Protein AF-A0A2P6V4A9-F1 (afdb_monomer_lite)

Sequence (259 aa):
MATAVQRLRAIHLYRHSLKNMLSWAVRREVFYVEADKLRSDFEQLKRLDDPIQIDRALEKGEARLREHLHPDPYIVPYRPGGSLYARNPPFDPSALCHDNSMADYWTPQYTAFIASGLKKFTCGYFQIAYWWTIALQCIFLLLIAVSFAKPGYFNRYGPNLTCACTTGTILSIMSCIFLMDGSSFWTGAAYKQGTIAFWGFFAVAFINPFMGASICDVAYSERAAAAAAAAPVALGRDVDSGSDDAGKSSQRSAADLMV

Structure (mmCIF, N/CA/C/O backbone):
data_AF-A0A2P6V4A9-F1
#
_entry.id   AF-A0A2P6V4A9-F1
#
loop_
_atom_site.group_PDB
_atom_site.id
_atom_site.type_symbol
_atom_site.label_atom_id
_atom_site.label_alt_id
_atom_site.label_comp_id
_atom_site.label_asym_id
_atom_site.label_entity_id
_atom_site.label_seq_id
_atom_site.pdbx_PDB_ins_code
_atom_site.Cartn_x
_atom_site.Cartn_y
_atom_site.Cartn_z
_atom_site.occupancy
_atom_site.B_iso_or_equiv
_atom_site.auth_seq_id
_atom_site.auth_comp_id
_atom_site.auth_asym_id
_atom_site.auth_atom_id
_atom_site.pdbx_PDB_model_num
ATOM 1 N N . MET A 1 1 ? -2.553 20.402 14.769 1.00 75.31 1 MET A N 1
ATOM 2 C CA . MET A 1 1 ? -2.880 19.702 13.503 1.00 75.31 1 MET A CA 1
ATOM 3 C C . MET A 1 1 ? -2.265 18.309 13.509 1.00 75.31 1 MET A C 1
ATOM 5 O O . MET A 1 1 ? -1.091 18.183 13.838 1.00 75.31 1 MET A O 1
ATOM 9 N N . ALA A 1 2 ? -3.036 17.288 13.118 1.00 83.44 2 ALA A N 1
ATOM 10 C CA . ALA A 1 2 ? -2.588 15.891 13.08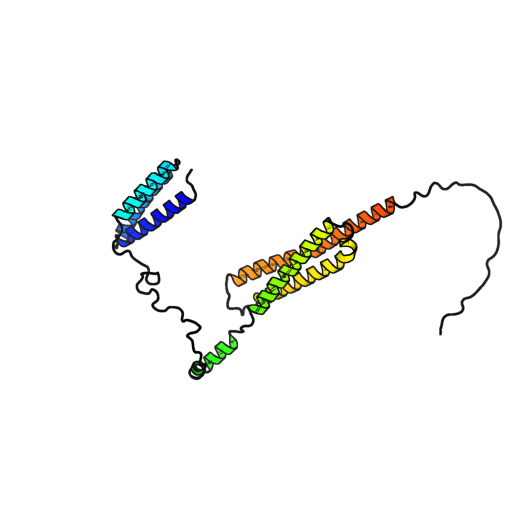2 1.00 83.44 2 ALA A CA 1
ATOM 11 C C . ALA A 1 2 ? -1.446 15.648 12.079 1.00 83.44 2 ALA A C 1
ATOM 13 O O . ALA A 1 2 ? -1.539 16.066 10.917 1.00 83.44 2 ALA A O 1
ATOM 14 N N . THR A 1 3 ? -0.416 14.914 12.501 1.00 92.75 3 THR A N 1
ATOM 15 C CA . THR A 1 3 ? 0.727 14.547 11.649 1.00 92.75 3 THR A CA 1
ATOM 16 C C . THR A 1 3 ? 0.359 13.456 10.634 1.00 92.75 3 THR A C 1
ATOM 18 O O . THR A 1 3 ? -0.623 12.727 10.792 1.00 92.75 3 THR A O 1
ATOM 21 N N . ALA A 1 4 ? 1.160 13.302 9.573 1.00 93.69 4 ALA A N 1
ATOM 22 C CA . ALA A 1 4 ? 0.945 12.251 8.571 1.00 93.69 4 ALA A CA 1
ATOM 23 C C . ALA A 1 4 ? 0.977 10.837 9.186 1.00 93.69 4 ALA A C 1
ATOM 25 O O . ALA A 1 4 ? 0.162 9.987 8.829 1.00 93.69 4 ALA A O 1
ATOM 26 N N . VAL A 1 5 ? 1.865 10.608 10.158 1.00 95.38 5 VAL A N 1
ATOM 27 C CA . VAL A 1 5 ? 1.989 9.329 10.873 1.00 95.38 5 VAL A CA 1
ATOM 28 C C . VAL A 1 5 ? 0.740 9.041 11.705 1.00 95.38 5 VAL A C 1
ATOM 30 O O . VAL A 1 5 ? 0.194 7.944 11.619 1.00 95.38 5 VAL A O 1
ATOM 33 N N . GLN A 1 6 ? 0.230 10.033 12.442 1.00 94.81 6 GLN A N 1
ATOM 34 C CA . GLN A 1 6 ? -1.007 9.895 13.222 1.00 94.81 6 GLN A CA 1
ATOM 35 C C . GLN A 1 6 ? -2.209 9.565 12.331 1.00 94.81 6 GLN A C 1
ATOM 37 O O . GLN A 1 6 ? -3.011 8.693 12.666 1.00 94.81 6 GLN A O 1
ATOM 42 N N . ARG A 1 7 ? -2.307 10.200 11.155 1.00 94.19 7 ARG A N 1
ATOM 43 C CA . ARG A 1 7 ? -3.360 9.893 10.173 1.00 94.19 7 ARG A CA 1
ATOM 44 C C . ARG A 1 7 ? -3.270 8.449 9.679 1.00 94.19 7 ARG A C 1
ATOM 46 O O . ARG A 1 7 ? -4.285 7.759 9.637 1.00 94.19 7 ARG A O 1
ATOM 53 N N . LEU A 1 8 ? -2.072 7.971 9.342 1.00 96.56 8 LEU A N 1
ATOM 54 C CA . LEU A 1 8 ? -1.866 6.579 8.926 1.00 96.56 8 LEU A CA 1
ATOM 55 C C . LEU A 1 8 ? -2.202 5.590 10.050 1.00 96.56 8 LEU A C 1
ATOM 57 O O . LEU A 1 8 ? -2.887 4.597 9.801 1.00 96.56 8 LEU A O 1
ATOM 61 N N . ARG A 1 9 ? -1.794 5.891 11.288 1.00 96.56 9 ARG A N 1
ATOM 62 C CA . ARG A 1 9 ? -2.109 5.088 12.480 1.00 96.56 9 ARG A CA 1
ATOM 63 C C . ARG A 1 9 ? -3.621 4.994 12.705 1.00 96.56 9 ARG A C 1
ATOM 65 O O . ARG A 1 9 ? -4.138 3.891 12.867 1.00 96.56 9 ARG A O 1
ATOM 72 N N . ALA A 1 10 ? -4.345 6.109 12.586 1.00 96.31 10 ALA A N 1
ATOM 73 C CA . ALA A 1 10 ? -5.808 6.138 12.656 1.00 96.31 10 ALA A CA 1
ATOM 74 C C . ALA A 1 10 ? -6.469 5.287 11.556 1.00 96.31 10 ALA A C 1
ATOM 76 O O . ALA A 1 10 ? -7.387 4.514 11.836 1.00 96.31 10 ALA A O 1
ATOM 77 N N . ILE A 1 11 ? -5.982 5.379 10.310 1.00 96.88 11 ILE A N 1
ATOM 78 C CA . ILE A 1 11 ? -6.488 4.579 9.181 1.00 96.88 11 ILE A CA 1
ATOM 79 C C . ILE A 1 11 ? -6.265 3.085 9.432 1.00 96.88 11 ILE A C 1
ATOM 81 O O . ILE A 1 11 ? -7.165 2.278 9.189 1.00 96.88 11 ILE A O 1
ATOM 85 N N . HIS A 1 12 ? -5.082 2.695 9.909 1.00 97.69 12 HIS A N 1
ATOM 86 C CA . HIS A 1 12 ? -4.785 1.301 10.231 1.00 97.69 12 HIS A CA 1
ATOM 87 C C . HIS A 1 12 ? -5.663 0.785 11.366 1.00 97.69 12 HIS A C 1
ATOM 89 O O . HIS A 1 12 ? -6.248 -0.289 11.221 1.00 97.69 12 HIS A O 1
ATOM 95 N N . LEU A 1 13 ? -5.819 1.568 12.435 1.00 98.00 13 LEU A N 1
ATOM 96 C CA . LEU A 1 13 ? -6.680 1.226 13.561 1.00 98.00 13 LEU A CA 1
ATOM 97 C C . LEU A 1 13 ? -8.131 1.013 13.111 1.00 98.00 13 LEU A C 1
ATOM 99 O O . LEU A 1 13 ? -8.703 -0.031 13.411 1.00 98.00 13 LEU A O 1
ATOM 103 N N . TYR A 1 14 ? -8.692 1.937 12.323 1.00 98.00 14 TYR A N 1
ATOM 104 C CA . TYR A 1 14 ? -10.056 1.834 11.790 1.00 98.00 14 TYR A CA 1
ATOM 105 C C . TYR A 1 14 ? -10.247 0.614 10.873 1.00 98.00 14 TYR A C 1
ATOM 107 O O . TYR A 1 14 ? -11.237 -0.113 10.957 1.00 98.00 14 TYR A O 1
ATOM 115 N N . ARG A 1 15 ? -9.281 0.344 9.984 1.00 97.88 15 ARG A N 1
ATOM 116 C CA . ARG A 1 15 ? -9.345 -0.827 9.092 1.00 97.88 15 ARG A CA 1
ATOM 117 C C . ARG A 1 15 ? -9.220 -2.137 9.864 1.00 97.88 15 ARG A C 1
ATOM 119 O O . ARG A 1 15 ? -9.850 -3.120 9.476 1.00 97.88 15 ARG A O 1
ATOM 126 N N . HIS A 1 16 ? -8.397 -2.169 10.909 1.00 97.44 16 HIS A N 1
ATOM 127 C CA . HIS A 1 16 ? -8.231 -3.346 11.754 1.00 97.44 16 HIS A CA 1
ATOM 128 C C . HIS A 1 16 ? -9.502 -3.593 12.571 1.00 97.44 16 HIS A C 1
ATOM 130 O O . HIS A 1 16 ? -10.033 -4.700 12.528 1.00 97.44 16 HIS A O 1
ATOM 136 N N . SER A 1 17 ? -10.047 -2.568 13.228 1.00 97.69 17 SER A N 1
ATOM 137 C CA . SER A 1 17 ? -11.262 -2.701 14.035 1.00 97.69 17 SER A CA 1
ATOM 138 C C . SER A 1 17 ? -12.464 -3.171 13.216 1.00 97.69 17 SER A C 1
ATOM 140 O O . SER A 1 17 ? -13.164 -4.074 13.664 1.00 97.69 17 SER A O 1
ATOM 142 N N . LEU A 1 18 ? -12.652 -2.679 11.985 1.00 97.44 18 LEU A N 1
ATOM 143 C CA . LEU A 1 18 ? -13.703 -3.181 11.088 1.00 97.44 18 LEU A CA 1
ATOM 144 C C . LEU A 1 18 ? -13.519 -4.655 10.703 1.00 97.44 18 LEU A C 1
ATOM 146 O O . LEU A 1 18 ? -14.489 -5.408 10.672 1.00 97.44 18 LEU A O 1
ATOM 150 N N . LYS A 1 19 ? -12.289 -5.093 10.405 1.00 96.00 19 LYS A N 1
ATOM 151 C CA . LYS A 1 19 ? -12.015 -6.507 10.089 1.00 96.00 19 LYS A CA 1
ATOM 152 C C . LYS A 1 19 ? -12.225 -7.417 11.297 1.00 96.00 19 LYS A C 1
ATOM 154 O O . LYS A 1 19 ? -12.766 -8.511 11.154 1.00 96.00 19 LYS A O 1
ATOM 159 N N . ASN A 1 20 ? -11.808 -6.956 12.473 1.00 96.81 20 ASN A N 1
ATOM 160 C CA . ASN A 1 20 ? -12.014 -7.665 13.728 1.00 96.81 20 ASN A CA 1
ATOM 161 C C . ASN A 1 20 ? -13.512 -7.791 14.039 1.00 96.81 20 ASN A C 1
ATOM 163 O O . ASN A 1 20 ? -14.004 -8.882 14.303 1.00 96.81 20 ASN A O 1
ATOM 167 N N . MET A 1 21 ? -14.259 -6.694 13.896 1.00 96.56 21 MET A N 1
ATOM 168 C CA . MET A 1 21 ? -15.713 -6.676 14.042 1.00 96.56 21 MET A CA 1
ATOM 169 C C . MET A 1 21 ? -16.406 -7.606 13.048 1.00 96.56 21 MET A C 1
ATOM 171 O O . MET A 1 21 ? -17.322 -8.315 13.437 1.00 96.56 21 MET A O 1
ATOM 175 N N . LEU A 1 22 ? -15.956 -7.655 11.791 1.00 95.81 22 LEU A N 1
ATOM 176 C CA . LEU A 1 22 ? -16.489 -8.592 10.800 1.00 95.81 22 LEU A CA 1
ATOM 177 C C . LEU A 1 22 ? -16.231 -10.059 11.178 1.00 95.81 22 LEU A C 1
ATOM 179 O O . LEU A 1 22 ? -17.036 -10.918 10.839 1.00 95.81 22 LEU A O 1
ATOM 183 N N . SER A 1 23 ? -15.123 -10.343 11.869 1.00 95.88 23 SER A N 1
ATOM 184 C CA . SER A 1 23 ? -14.812 -11.700 12.340 1.00 95.88 23 SER A CA 1
ATOM 185 C C . SER A 1 23 ? -15.747 -12.123 13.480 1.00 95.88 23 SER A C 1
ATOM 187 O O . SER A 1 23 ? -16.196 -13.261 13.501 1.00 95.88 23 SER A O 1
ATOM 189 N N . TRP A 1 24 ? -16.118 -11.194 14.369 1.00 96.19 24 TRP A N 1
ATOM 190 C CA . TRP A 1 24 ? -17.136 -11.426 15.404 1.00 96.19 24 TRP A CA 1
ATOM 191 C C . TRP A 1 24 ? -18.568 -11.479 14.842 1.00 96.19 24 TRP A C 1
ATOM 193 O O . TRP A 1 24 ? -19.364 -12.349 15.192 1.00 96.19 24 TRP A O 1
ATOM 203 N N . ALA A 1 25 ? -18.924 -10.529 13.978 1.00 94.94 25 ALA A N 1
ATOM 204 C CA . ALA A 1 25 ? -20.266 -10.363 13.436 1.00 94.94 25 ALA A CA 1
ATOM 205 C C . ALA A 1 25 ? -20.445 -11.173 12.145 1.00 94.94 25 ALA A C 1
ATOM 207 O O . ALA A 1 25 ? -20.362 -10.643 11.036 1.00 94.94 25 ALA A O 1
ATOM 208 N N . VAL A 1 26 ? -20.758 -12.463 12.298 1.00 90.88 26 VAL A N 1
ATOM 209 C CA . VAL A 1 26 ? -21.010 -13.383 11.171 1.00 90.88 26 VAL A CA 1
ATOM 210 C C . VAL A 1 26 ? -22.138 -12.876 10.254 1.00 90.88 26 VAL A C 1
ATOM 212 O O . VAL A 1 26 ? -22.059 -12.992 9.031 1.00 90.88 26 VAL A O 1
ATOM 215 N N . ARG A 1 27 ? -23.197 -12.281 10.829 1.00 96.25 27 ARG A N 1
ATOM 216 C CA . ARG A 1 27 ? -24.342 -11.727 10.081 1.00 96.25 27 ARG A CA 1
ATOM 217 C C . ARG A 1 27 ? -24.105 -10.273 9.671 1.00 96.25 27 ARG A C 1
ATOM 219 O O . ARG A 1 27 ? -23.737 -9.437 10.494 1.00 96.25 27 ARG A O 1
ATOM 226 N N . ARG A 1 28 ? -24.423 -9.951 8.410 1.00 97.00 28 ARG A N 1
ATOM 227 C CA . ARG A 1 28 ? -24.203 -8.617 7.820 1.00 97.00 28 ARG A CA 1
ATOM 228 C C . ARG A 1 28 ? -25.026 -7.506 8.462 1.00 97.00 28 ARG A C 1
ATOM 230 O O . ARG A 1 28 ? -24.505 -6.414 8.632 1.00 97.00 28 ARG A O 1
ATOM 237 N N . GLU A 1 29 ? -26.259 -7.788 8.864 1.00 97.25 29 GLU A N 1
ATOM 238 C CA . GLU A 1 29 ? -27.137 -6.815 9.531 1.00 97.25 29 GLU A CA 1
ATOM 239 C C . GLU A 1 29 ? -26.515 -6.283 10.829 1.00 97.25 29 GLU A C 1
ATOM 241 O O . GLU A 1 29 ? -26.443 -5.076 11.038 1.00 97.25 29 GLU A O 1
ATOM 246 N N . VAL A 1 30 ? -25.984 -7.187 11.661 1.00 96.75 30 VAL A N 1
ATOM 247 C CA . VAL A 1 30 ? -25.292 -6.829 12.908 1.00 96.75 30 VAL A CA 1
ATOM 248 C C . VAL A 1 30 ? -24.011 -6.058 12.601 1.00 96.75 30 VAL A C 1
ATOM 250 O O . VAL A 1 30 ? -23.739 -5.037 13.226 1.00 96.75 30 VAL A O 1
ATOM 253 N N . PHE A 1 31 ? -23.247 -6.514 11.603 1.00 97.50 31 PHE A N 1
ATOM 254 C CA . PHE A 1 31 ? -22.020 -5.840 11.187 1.00 97.50 31 PHE A CA 1
ATOM 255 C C . PHE A 1 31 ? -22.266 -4.387 10.765 1.00 97.50 31 PHE A C 1
ATOM 257 O O . PHE A 1 31 ? -21.512 -3.521 11.190 1.00 97.50 31 PHE A O 1
ATOM 264 N N . TYR A 1 32 ? -23.291 -4.099 9.956 1.00 97.44 32 TYR A N 1
ATOM 265 C CA . TYR A 1 32 ? -23.539 -2.731 9.488 1.00 97.44 32 TYR A CA 1
ATOM 266 C C . TYR A 1 32 ? -23.885 -1.781 10.635 1.00 97.44 32 TYR A C 1
ATOM 268 O O . TYR A 1 32 ? -23.301 -0.704 10.724 1.00 97.44 32 TYR A O 1
ATOM 276 N N . VAL A 1 33 ? -24.747 -2.214 11.561 1.00 97.81 33 VAL A N 1
ATOM 277 C CA . VAL A 1 33 ? -25.118 -1.412 12.736 1.00 97.81 33 VAL A CA 1
ATOM 278 C C . VAL A 1 33 ? -23.895 -1.096 13.601 1.00 97.81 33 VAL A C 1
ATOM 280 O O . VAL A 1 33 ? -23.703 0.048 14.014 1.00 97.81 33 VAL A O 1
ATOM 283 N N . GLU A 1 34 ? -23.045 -2.086 13.869 1.00 96.94 34 GLU A N 1
ATOM 284 C CA . GLU A 1 34 ? -21.840 -1.879 14.680 1.00 96.94 34 GLU A CA 1
ATOM 285 C C . GLU A 1 34 ? -20.752 -1.087 13.932 1.00 96.94 34 GLU A C 1
ATOM 287 O O . GLU A 1 34 ? -20.063 -0.257 14.531 1.00 96.94 34 GLU A O 1
ATOM 292 N N . ALA A 1 35 ? -20.622 -1.275 12.616 1.00 97.38 35 ALA A N 1
ATOM 293 C CA . ALA A 1 35 ? -19.679 -0.530 11.786 1.00 97.38 35 ALA A CA 1
ATOM 294 C C . ALA A 1 35 ? -20.038 0.962 11.717 1.00 97.38 35 ALA A C 1
ATOM 296 O O . ALA A 1 35 ? -19.138 1.805 11.767 1.00 97.38 35 ALA A O 1
ATOM 297 N N . ASP A 1 36 ? -21.330 1.296 11.663 1.00 98.00 36 ASP A N 1
ATOM 298 C CA . ASP A 1 36 ? -21.804 2.681 11.696 1.00 98.00 36 ASP A CA 1
ATOM 299 C C . ASP A 1 36 ? -21.526 3.341 13.050 1.00 98.00 36 ASP A C 1
ATOM 301 O O . ASP A 1 36 ? -21.022 4.468 13.092 1.00 98.00 36 ASP A O 1
ATOM 305 N N . LYS A 1 37 ? -21.748 2.624 14.162 1.00 97.50 37 LYS A N 1
ATOM 306 C CA . LYS A 1 37 ? -21.368 3.100 15.506 1.00 97.50 37 LYS A CA 1
ATOM 307 C C . LYS A 1 37 ? -19.870 3.381 15.583 1.00 97.50 37 LYS A C 1
ATOM 309 O O . LYS A 1 37 ? -19.473 4.485 15.951 1.00 97.50 37 LYS A O 1
ATOM 314 N N . LEU A 1 38 ? -19.041 2.432 15.144 1.00 97.06 38 LEU A N 1
ATOM 315 C CA . LEU A 1 38 ? -17.589 2.597 15.103 1.00 97.06 38 LEU A CA 1
ATOM 316 C C . LEU A 1 38 ? -17.183 3.801 14.244 1.00 97.06 38 LEU A C 1
ATOM 318 O O . LEU A 1 38 ? -16.324 4.583 14.642 1.00 97.06 38 LEU A O 1
ATOM 322 N N . ARG A 1 39 ? -17.799 3.989 13.074 1.00 97.56 39 ARG A N 1
ATOM 323 C CA . ARG A 1 39 ? -17.533 5.158 12.230 1.00 97.56 39 ARG A CA 1
ATOM 324 C C . ARG A 1 39 ? -17.902 6.459 12.942 1.00 97.56 39 ARG A C 1
ATOM 326 O O . ARG A 1 39 ? -17.136 7.419 12.864 1.00 97.56 39 ARG A O 1
ATOM 333 N N . SER A 1 40 ? -19.034 6.485 13.644 1.00 97.50 40 SER A N 1
ATOM 334 C CA . SER A 1 40 ? -19.470 7.655 14.408 1.00 97.50 40 SER A CA 1
ATOM 335 C C . SER A 1 40 ? -18.481 8.021 15.522 1.00 97.50 40 SER A C 1
ATOM 337 O O . SER A 1 40 ? -18.161 9.201 15.667 1.00 97.50 40 SER A O 1
ATOM 339 N N . ASP A 1 41 ? -17.905 7.030 16.215 1.00 95.50 41 ASP A N 1
ATOM 340 C CA . ASP A 1 41 ? -16.869 7.237 17.237 1.00 95.50 41 ASP A CA 1
ATOM 341 C C . ASP A 1 41 ? -15.623 7.919 16.635 1.00 95.50 41 ASP A C 1
ATOM 343 O O . ASP A 1 41 ? -15.084 8.875 17.197 1.00 95.50 41 ASP A O 1
ATOM 347 N N . PHE A 1 42 ? -15.175 7.476 15.453 1.00 96.50 42 PHE A N 1
ATOM 348 C CA . PHE A 1 42 ? -14.020 8.072 14.766 1.00 96.50 42 PHE A CA 1
ATOM 349 C C . PHE A 1 42 ? -14.306 9.485 14.231 1.00 96.50 42 PHE A C 1
ATOM 351 O O . PHE A 1 42 ? -13.431 10.349 14.303 1.00 96.50 42 PHE A O 1
ATOM 358 N N . GLU A 1 43 ? -15.509 9.751 13.714 1.00 96.12 43 GLU A N 1
ATOM 359 C CA . GLU A 1 43 ? -15.887 11.094 13.241 1.00 96.12 43 GLU A CA 1
ATOM 360 C C . GLU A 1 43 ? -16.001 12.102 14.396 1.00 96.12 43 GLU A C 1
ATOM 362 O O . GLU A 1 43 ? -15.656 13.271 14.220 1.00 96.12 43 GLU A O 1
ATOM 367 N N . GLN A 1 44 ? -16.406 11.667 15.595 1.00 94.31 44 GLN A N 1
ATOM 368 C CA . GLN A 1 44 ? -16.383 12.522 16.790 1.00 94.31 44 GLN A CA 1
ATOM 369 C C . GLN A 1 44 ? -14.950 12.939 17.157 1.00 94.31 44 GLN A C 1
ATOM 371 O O . GLN A 1 44 ? -14.695 14.113 17.430 1.00 94.31 44 GLN A O 1
ATOM 376 N N . LEU A 1 45 ? -14.001 12.000 17.101 1.00 91.75 45 LEU A N 1
ATOM 377 C CA . LEU A 1 45 ? -12.593 12.234 17.445 1.00 91.75 45 LEU A CA 1
ATOM 378 C C . LEU A 1 45 ? -11.810 12.993 16.362 1.00 91.75 45 LEU A C 1
ATOM 380 O O . LEU A 1 45 ? -10.763 13.571 16.644 1.00 91.75 45 LEU A O 1
ATOM 384 N N . LYS A 1 46 ? -12.322 13.051 15.130 1.00 90.75 46 LYS A N 1
ATOM 385 C CA . LYS A 1 46 ? -11.701 13.769 14.005 1.00 90.75 46 LYS A CA 1
ATOM 386 C C . LYS A 1 46 ? -11.556 15.276 14.236 1.00 90.75 46 LYS A C 1
ATOM 388 O O . LYS A 1 46 ? -10.728 15.904 13.586 1.00 90.75 46 LYS A O 1
ATOM 393 N N . ARG A 1 47 ? -12.362 15.852 15.135 1.00 89.12 47 ARG A N 1
ATOM 394 C CA . ARG A 1 47 ? -12.341 17.285 15.485 1.00 89.12 47 ARG A CA 1
ATOM 395 C C . ARG A 1 47 ? -11.193 17.669 16.428 1.00 89.12 47 ARG A C 1
ATOM 397 O O . ARG A 1 47 ? -11.044 18.844 16.734 1.00 89.12 47 ARG A O 1
ATOM 404 N N . LEU A 1 48 ? -10.423 16.701 16.926 1.00 90.44 48 LEU A N 1
ATOM 405 C CA . LEU A 1 48 ? -9.288 16.966 17.806 1.00 90.44 48 LEU A CA 1
ATOM 406 C C . LEU A 1 48 ? -8.115 17.544 17.005 1.00 90.44 48 LEU A C 1
ATOM 408 O O . LEU A 1 48 ? -7.625 16.912 16.071 1.00 90.44 48 LEU A O 1
ATOM 412 N N . ASP A 1 49 ? -7.637 18.722 17.408 1.00 89.88 49 ASP A N 1
ATOM 413 C CA . ASP A 1 49 ? -6.505 19.404 16.765 1.00 89.88 49 ASP A CA 1
ATOM 414 C C . ASP A 1 49 ? -5.181 19.267 17.529 1.00 89.88 49 ASP A C 1
ATOM 416 O O . ASP A 1 49 ? -4.103 19.404 16.929 1.00 89.88 49 ASP A O 1
ATOM 420 N N . ASP A 1 50 ? -5.259 18.998 18.836 1.00 93.50 50 ASP A N 1
ATOM 421 C CA . ASP A 1 50 ? -4.111 18.845 19.730 1.00 93.50 50 ASP A CA 1
ATOM 422 C C . ASP A 1 50 ? -3.425 17.481 19.504 1.00 93.50 50 ASP A C 1
ATOM 424 O O . ASP A 1 50 ? -4.047 16.439 19.739 1.00 93.50 50 ASP A O 1
ATOM 428 N N . PRO A 1 51 ? -2.150 17.451 19.063 1.00 92.56 51 PRO A N 1
ATOM 429 C CA . PRO A 1 51 ? -1.440 16.208 18.766 1.00 92.56 51 PRO A CA 1
ATOM 430 C C . PRO A 1 51 ? -1.348 15.259 19.967 1.00 92.56 51 PRO A C 1
ATOM 432 O O . PRO A 1 51 ? -1.432 14.048 19.770 1.00 92.56 51 PRO A O 1
ATOM 435 N N . ILE A 1 52 ? -1.243 15.779 21.195 1.00 94.19 52 ILE A N 1
ATOM 436 C CA . ILE A 1 52 ? -1.132 14.943 22.401 1.00 94.19 52 ILE A CA 1
ATOM 437 C C . ILE A 1 52 ? -2.462 14.234 22.682 1.00 94.19 52 ILE A C 1
ATOM 439 O O . ILE A 1 52 ? -2.491 13.061 23.061 1.00 94.19 52 ILE A O 1
ATOM 443 N N . GLN A 1 53 ? -3.583 14.927 22.474 1.00 95.06 53 GLN A N 1
ATOM 444 C CA . GLN A 1 53 ? -4.915 14.340 22.632 1.00 95.06 53 GLN A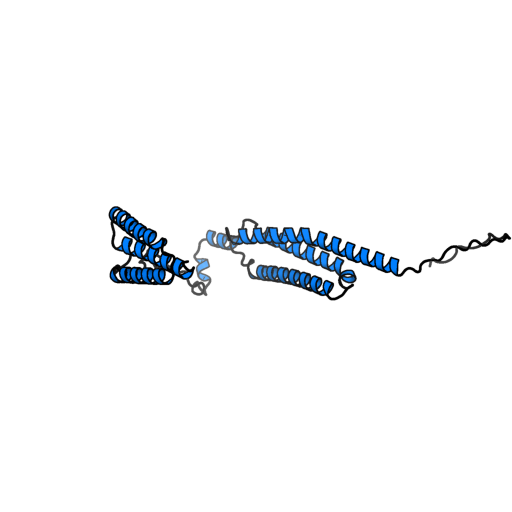 CA 1
ATOM 445 C C . GLN A 1 53 ? -5.197 13.286 21.563 1.00 95.06 53 GLN A C 1
ATOM 447 O O . GLN A 1 53 ? -5.784 12.249 21.876 1.00 95.06 53 GLN A O 1
ATOM 452 N N . ILE A 1 54 ? -4.744 13.519 20.327 1.00 95.38 54 ILE A N 1
ATOM 453 C CA . ILE A 1 54 ? -4.854 12.544 19.236 1.00 95.38 54 ILE A CA 1
ATOM 454 C C . ILE A 1 54 ? -4.105 11.259 19.598 1.00 95.38 54 ILE A C 1
ATOM 456 O O . ILE A 1 54 ? -4.676 10.175 19.473 1.00 95.38 54 ILE A O 1
ATOM 460 N N . ASP A 1 55 ? -2.869 11.359 20.091 1.00 95.88 55 ASP A N 1
ATOM 461 C CA . ASP A 1 55 ? -2.086 10.176 20.462 1.00 95.88 55 ASP A CA 1
ATOM 462 C C . ASP A 1 55 ? -2.738 9.391 21.604 1.00 95.88 55 ASP A C 1
ATOM 464 O O . ASP A 1 55 ? -2.902 8.175 21.491 1.00 95.88 55 ASP A O 1
ATOM 468 N N . ARG A 1 56 ? -3.232 10.078 22.642 1.00 96.06 56 ARG A N 1
ATOM 469 C CA . ARG A 1 56 ? -3.983 9.435 23.737 1.00 96.06 56 ARG A CA 1
ATOM 470 C C . ARG A 1 56 ? -5.255 8.742 23.246 1.00 96.06 56 ARG A C 1
ATOM 472 O O . ARG A 1 56 ? -5.589 7.652 23.711 1.00 96.06 56 ARG A O 1
ATOM 479 N N . ALA A 1 57 ? -5.981 9.357 22.312 1.00 96.19 57 ALA A N 1
ATOM 480 C CA . ALA A 1 57 ? -7.179 8.762 21.726 1.00 96.19 57 ALA A CA 1
ATOM 481 C C . ALA A 1 57 ? -6.843 7.506 20.903 1.00 96.19 57 ALA A C 1
ATOM 483 O O . ALA A 1 57 ? -7.546 6.497 21.008 1.00 96.19 57 ALA A O 1
ATOM 484 N N . LEU A 1 58 ? -5.751 7.541 20.132 1.00 96.81 58 LEU A N 1
ATOM 485 C CA . LEU A 1 58 ? -5.262 6.390 19.371 1.00 96.81 58 LEU A CA 1
ATOM 486 C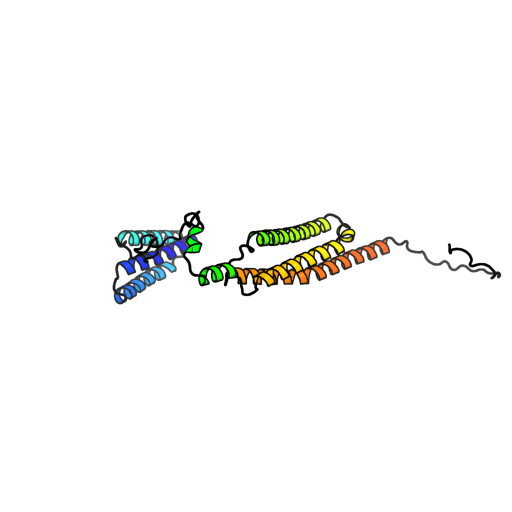 C . LEU A 1 58 ? -4.815 5.250 20.290 1.00 96.81 58 LEU A C 1
ATOM 488 O O . LEU A 1 58 ? -5.214 4.110 20.065 1.00 96.81 58 LEU A O 1
ATOM 492 N N . GLU A 1 59 ? -4.070 5.544 21.356 1.00 97.44 59 GLU A N 1
ATOM 493 C CA . GLU A 1 59 ? -3.649 4.550 22.352 1.00 97.44 59 GLU A CA 1
ATOM 494 C C . GLU A 1 59 ? -4.843 3.883 23.039 1.00 97.44 59 GLU A C 1
ATOM 496 O O . GLU A 1 59 ? -4.884 2.656 23.176 1.00 97.44 59 GLU A O 1
ATOM 501 N N . LYS A 1 60 ? -5.857 4.673 23.412 1.00 97.06 60 LYS A N 1
ATOM 502 C CA . LYS A 1 60 ? -7.107 4.153 23.976 1.00 97.06 60 LYS A CA 1
ATOM 503 C C . LYS A 1 60 ? -7.841 3.252 22.979 1.00 97.06 60 LYS A C 1
ATOM 505 O O . LYS A 1 60 ? -8.338 2.191 23.358 1.00 97.06 60 LYS A O 1
ATOM 510 N N . GLY A 1 61 ? -7.899 3.653 21.710 1.00 97.12 61 GLY A N 1
ATOM 511 C CA . GLY A 1 61 ? -8.509 2.855 20.648 1.00 97.12 61 GLY A CA 1
ATOM 512 C C . GLY A 1 61 ? -7.765 1.541 20.390 1.00 97.12 61 GLY A C 1
ATOM 513 O O . GLY A 1 61 ? -8.395 0.493 20.253 1.00 97.12 61 GLY A O 1
ATOM 514 N N . GLU A 1 62 ? -6.433 1.566 20.394 1.00 97.94 62 GLU A N 1
ATOM 515 C CA . GLU A 1 62 ? -5.590 0.372 20.268 1.00 97.94 62 GLU A CA 1
ATOM 516 C C . GLU A 1 62 ? -5.716 -0.566 21.472 1.00 97.94 62 GLU A C 1
ATOM 518 O O . GLU A 1 62 ? -5.716 -1.783 21.295 1.00 97.94 62 GLU A O 1
ATOM 523 N N . ALA A 1 63 ? -5.853 -0.029 22.688 1.00 98.06 63 ALA A N 1
ATOM 524 C CA . ALA A 1 63 ? -6.119 -0.825 23.884 1.00 98.06 63 ALA A CA 1
ATOM 525 C C . ALA A 1 63 ? -7.474 -1.537 23.798 1.00 98.06 63 ALA A C 1
ATOM 527 O O . ALA A 1 63 ? -7.533 -2.752 23.991 1.00 98.06 63 ALA A O 1
ATOM 528 N N . ARG A 1 64 ? -8.532 -0.810 23.410 1.00 96.81 64 ARG A N 1
ATOM 529 C CA . ARG A 1 64 ? -9.869 -1.386 23.197 1.00 96.81 64 ARG A CA 1
ATOM 530 C C . ARG A 1 64 ? -9.847 -2.473 22.124 1.00 96.81 64 ARG A C 1
ATOM 532 O O . ARG A 1 64 ? -10.463 -3.519 22.309 1.00 96.81 64 ARG A O 1
ATOM 539 N N . LEU A 1 65 ? -9.133 -2.243 21.017 1.00 97.44 65 LEU A N 1
ATOM 540 C CA . LEU A 1 65 ? -8.979 -3.244 19.963 1.00 97.44 65 LEU A CA 1
ATOM 541 C C . LEU A 1 65 ? -8.278 -4.497 20.493 1.00 97.44 65 LEU A C 1
ATOM 543 O O . LEU A 1 65 ? -8.784 -5.585 20.254 1.00 97.44 65 LEU A O 1
ATOM 547 N N . ARG A 1 66 ? -7.165 -4.348 21.227 1.00 97.25 66 ARG A N 1
ATOM 548 C CA . ARG A 1 66 ? -6.407 -5.475 21.798 1.00 97.25 66 ARG A CA 1
ATOM 549 C C . ARG A 1 66 ? -7.243 -6.341 22.735 1.00 97.25 66 ARG A C 1
ATOM 551 O O . ARG A 1 66 ? -7.133 -7.557 22.675 1.00 97.25 66 ARG A O 1
ATOM 558 N N . GLU A 1 67 ? -8.070 -5.722 23.568 1.00 97.25 67 GLU A N 1
ATOM 559 C CA . GLU A 1 67 ? -8.964 -6.425 24.495 1.00 97.25 67 GLU A CA 1
ATOM 560 C C . GLU A 1 67 ? -10.043 -7.244 23.767 1.00 97.25 67 GLU A C 1
ATOM 562 O O . GLU A 1 67 ? -10.399 -8.330 24.207 1.00 97.25 67 GLU A O 1
ATOM 567 N N . HIS A 1 68 ? -10.528 -6.748 22.626 1.00 95.19 68 HIS A N 1
ATOM 568 C CA . HIS A 1 68 ? -11.634 -7.350 21.875 1.00 95.19 68 HIS A CA 1
ATOM 569 C C . HIS A 1 68 ? -11.169 -8.076 20.605 1.00 95.19 68 HIS A C 1
ATOM 571 O O . HIS A 1 68 ? -11.962 -8.278 19.676 1.00 95.19 68 HIS A O 1
ATOM 577 N N . LEU A 1 69 ? -9.885 -8.434 20.513 1.00 97.19 69 LEU A N 1
ATOM 578 C CA . LEU A 1 69 ? -9.361 -9.190 19.378 1.00 97.19 69 LEU A CA 1
ATOM 579 C C . LEU A 1 69 ? -10.067 -10.545 19.284 1.00 97.19 69 LEU A C 1
ATOM 581 O O . LEU A 1 69 ? -10.172 -11.280 20.263 1.00 97.19 69 LEU A O 1
ATOM 585 N N . HIS A 1 70 ? -10.552 -10.873 18.090 1.00 96.69 70 HIS A N 1
ATOM 586 C CA . HIS A 1 70 ? -11.094 -12.194 17.817 1.00 96.69 70 HIS A CA 1
ATOM 587 C C . HIS A 1 70 ? -9.956 -13.231 17.893 1.00 96.69 70 HIS A C 1
ATOM 589 O O . HIS A 1 70 ? -8.913 -13.002 17.276 1.00 96.69 70 HIS A O 1
ATOM 595 N N . PRO A 1 71 ? -10.127 -14.361 18.608 1.00 97.06 71 PRO A N 1
ATOM 596 C CA . PRO A 1 71 ? -9.066 -15.360 18.768 1.00 97.06 71 PRO A CA 1
ATOM 597 C C . PRO A 1 71 ? -8.646 -16.019 17.444 1.00 97.06 71 PRO A C 1
ATOM 599 O O . PRO A 1 71 ? -7.478 -16.345 17.272 1.00 97.06 71 PRO A O 1
ATOM 602 N N . ASP A 1 72 ? -9.579 -16.173 16.501 1.00 95.00 72 ASP A N 1
ATOM 603 C CA . ASP A 1 72 ? -9.337 -16.746 15.167 1.00 95.00 72 ASP A CA 1
ATOM 604 C C . ASP A 1 72 ? -9.928 -15.852 14.054 1.00 95.00 72 ASP A C 1
ATOM 606 O O . ASP A 1 72 ? -11.089 -16.015 13.673 1.00 95.00 72 ASP A O 1
ATOM 610 N N . PRO A 1 73 ? -9.240 -14.775 13.637 1.00 95.44 73 PRO A N 1
ATOM 611 C CA . PRO A 1 73 ? -9.798 -13.801 12.701 1.00 95.44 73 PRO A CA 1
ATOM 612 C C . PRO A 1 73 ? -9.966 -14.387 11.292 1.00 95.44 73 PRO A C 1
ATOM 614 O O . PRO A 1 73 ? -9.156 -15.188 10.834 1.00 95.44 73 PRO A O 1
ATOM 617 N N . TYR A 1 74 ? -10.960 -13.910 10.534 1.00 94.50 74 TYR A N 1
ATOM 618 C CA . TYR A 1 74 ? -11.145 -14.362 9.151 1.00 94.50 74 TYR A CA 1
ATOM 619 C C . TYR A 1 74 ? -9.972 -13.930 8.252 1.00 94.50 74 TYR A C 1
ATOM 621 O O . TYR A 1 74 ? -9.746 -12.736 8.013 1.00 94.50 74 TYR A O 1
ATOM 629 N N . ILE A 1 75 ? -9.267 -14.912 7.685 1.00 95.25 75 ILE A N 1
ATOM 630 C CA . ILE A 1 75 ? -8.181 -14.710 6.723 1.00 95.25 75 ILE A CA 1
ATOM 631 C C . ILE A 1 75 ? -8.641 -15.176 5.342 1.00 95.25 75 ILE A C 1
ATOM 633 O O . ILE A 1 75 ? -9.144 -16.281 5.159 1.00 95.25 75 ILE A O 1
ATOM 637 N N . VAL A 1 76 ? -8.445 -14.320 4.337 1.00 95.06 76 VAL A N 1
ATOM 638 C CA . VAL A 1 76 ? -8.750 -14.662 2.943 1.00 95.06 76 VAL A CA 1
ATOM 639 C C . VAL A 1 76 ? -7.909 -15.878 2.524 1.00 95.06 76 VAL A C 1
ATOM 641 O O . VAL A 1 76 ? -6.696 -15.839 2.735 1.00 95.06 76 VAL A O 1
ATOM 644 N N . PRO A 1 77 ? -8.485 -16.910 1.876 1.00 96.44 77 PRO A N 1
ATOM 645 C CA . PRO A 1 77 ? -7.835 -18.213 1.726 1.00 96.44 77 PRO A CA 1
ATOM 646 C C . PRO A 1 77 ? -6.411 -18.198 1.159 1.00 96.44 77 PRO A C 1
ATOM 648 O O . PRO A 1 77 ? -5.570 -18.952 1.621 1.00 96.44 77 PRO A O 1
ATOM 651 N N . TYR A 1 78 ? -6.116 -17.348 0.175 1.00 93.94 78 TYR A N 1
ATOM 652 C CA . TYR A 1 78 ? -4.809 -17.298 -0.495 1.00 93.94 78 TYR A CA 1
ATOM 653 C C . TYR A 1 78 ? -3.787 -16.363 0.177 1.00 93.94 78 TYR A C 1
ATOM 655 O O . TYR A 1 78 ? -2.660 -16.245 -0.303 1.00 93.94 78 TYR A O 1
ATOM 663 N N . ARG A 1 79 ? -4.159 -15.639 1.243 1.00 94.81 79 ARG A N 1
ATOM 664 C CA . ARG A 1 79 ? -3.220 -14.799 2.006 1.00 94.81 79 ARG A CA 1
ATOM 665 C C . ARG A 1 79 ? -2.465 -15.636 3.041 1.00 94.81 79 ARG A C 1
ATOM 667 O O . ARG A 1 79 ? -2.987 -16.666 3.444 1.00 94.81 79 ARG A O 1
ATOM 674 N N . PRO A 1 80 ? -1.288 -15.188 3.517 1.00 94.69 80 PRO A N 1
ATOM 675 C CA . PRO A 1 80 ? -0.577 -15.862 4.604 1.00 94.69 80 PRO A CA 1
ATOM 676 C C . PRO A 1 80 ? -1.498 -16.156 5.796 1.00 94.69 80 PRO A C 1
ATOM 678 O O . PRO A 1 80 ? -2.214 -15.261 6.244 1.00 94.69 80 PRO A O 1
ATOM 681 N N . GLY A 1 81 ? -1.495 -17.405 6.270 1.00 93.19 81 GLY A N 1
ATOM 682 C CA . GLY A 1 81 ? -2.393 -17.900 7.325 1.00 93.19 81 GLY A CA 1
ATOM 683 C C . GLY A 1 81 ? -3.774 -18.372 6.845 1.00 93.19 81 GLY A C 1
ATOM 684 O O . GLY A 1 81 ? -4.541 -18.896 7.641 1.00 93.19 81 GLY A O 1
ATOM 685 N N . GLY A 1 82 ? -4.104 -18.209 5.561 1.00 94.56 82 GLY A N 1
ATOM 686 C CA . GLY A 1 82 ? -5.335 -18.722 4.959 1.00 94.56 82 GLY A CA 1
ATOM 687 C C . GLY A 1 82 ? -5.220 -20.184 4.512 1.00 94.56 82 GLY A C 1
ATOM 688 O O . GLY A 1 82 ? -4.130 -20.708 4.294 1.00 94.56 82 GLY A O 1
ATOM 689 N N . SER A 1 83 ? -6.362 -20.841 4.315 1.00 95.19 83 SER A N 1
ATOM 690 C CA . SER A 1 83 ? -6.446 -22.278 3.999 1.00 95.19 83 SER A CA 1
ATOM 691 C C . SER A 1 83 ? -5.901 -22.694 2.623 1.00 95.19 83 SER A C 1
ATOM 693 O O . SER A 1 83 ? -5.629 -23.870 2.400 1.00 95.19 83 SER A O 1
ATOM 695 N N . LEU A 1 84 ? -5.755 -21.756 1.683 1.00 95.25 84 LEU A N 1
ATOM 696 C CA . LEU A 1 84 ? -5.200 -21.982 0.341 1.00 95.25 84 LEU A CA 1
ATOM 697 C C . LEU A 1 84 ? -3.814 -21.345 0.169 1.00 95.25 84 LEU A C 1
ATOM 699 O O . LEU A 1 84 ? -3.278 -21.328 -0.943 1.00 95.25 84 LEU A O 1
ATOM 703 N N . TYR A 1 85 ? -3.233 -20.807 1.242 1.00 94.06 85 TYR A N 1
ATOM 704 C CA . TYR A 1 85 ? -1.918 -20.193 1.192 1.00 94.06 85 TYR A CA 1
ATOM 705 C C . TYR A 1 85 ? -0.857 -21.227 0.831 1.00 94.06 85 TYR A C 1
ATOM 707 O O . TYR A 1 85 ? -0.798 -22.294 1.432 1.00 94.06 85 TYR A O 1
ATOM 715 N N . ALA A 1 86 ? -0.029 -20.905 -0.166 1.00 90.94 86 ALA A N 1
ATOM 716 C CA . ALA A 1 86 ? 1.029 -21.783 -0.664 1.00 90.94 86 ALA A CA 1
ATOM 717 C C . ALA A 1 86 ? 0.558 -23.210 -1.024 1.00 90.94 86 ALA A C 1
ATOM 719 O O . ALA A 1 86 ? 1.359 -24.138 -1.034 1.00 90.94 86 ALA A O 1
ATOM 720 N N . ARG A 1 87 ? -0.727 -23.393 -1.371 1.00 91.75 87 ARG A N 1
ATOM 721 C CA . ARG A 1 87 ? -1.234 -24.676 -1.887 1.00 91.75 87 ARG A CA 1
ATOM 722 C C . ARG A 1 87 ? -0.644 -25.012 -3.260 1.00 91.75 87 ARG A C 1
ATOM 724 O O . ARG A 1 87 ? -0.442 -26.178 -3.570 1.00 91.75 87 ARG A O 1
ATOM 731 N N . ASN A 1 88 ? -0.400 -23.985 -4.072 1.00 88.19 88 ASN A N 1
ATOM 732 C CA . ASN A 1 88 ? 0.272 -24.082 -5.363 1.00 88.19 88 ASN A CA 1
ATOM 733 C C . ASN A 1 88 ? 1.336 -22.974 -5.448 1.00 88.19 88 ASN A C 1
ATOM 735 O O . ASN A 1 88 ? 1.063 -21.916 -6.026 1.00 88.19 88 ASN A O 1
ATOM 739 N N . PRO A 1 89 ? 2.488 -23.129 -4.769 1.00 83.50 89 PRO A N 1
ATOM 740 C CA . PRO A 1 89 ? 3.564 -22.158 -4.891 1.00 83.50 89 PRO A CA 1
ATOM 741 C C . PRO A 1 89 ? 4.060 -22.143 -6.346 1.00 83.50 89 PRO A C 1
ATOM 743 O O . PRO A 1 89 ? 3.989 -23.176 -7.019 1.00 83.50 89 PRO A O 1
ATOM 746 N N . PRO A 1 90 ? 4.547 -20.998 -6.860 1.00 74.06 90 PRO A N 1
ATOM 747 C CA . PRO A 1 90 ? 5.220 -20.999 -8.150 1.00 74.06 90 PRO A CA 1
ATOM 748 C C . PRO A 1 90 ? 6.353 -22.026 -8.096 1.00 74.06 90 PRO A C 1
ATOM 750 O O . PRO A 1 90 ? 7.096 -22.082 -7.114 1.00 74.06 90 PRO A O 1
ATOM 753 N N . PHE A 1 91 ? 6.441 -22.865 -9.126 1.00 70.44 91 PHE A N 1
ATOM 754 C CA . PHE A 1 91 ? 7.530 -23.823 -9.239 1.00 70.44 91 PHE A CA 1
ATOM 755 C C . PHE A 1 91 ? 8.860 -23.065 -9.246 1.00 70.44 91 PHE A C 1
ATOM 757 O O . PHE A 1 91 ? 8.960 -21.973 -9.812 1.00 70.44 91 PHE A O 1
ATOM 764 N N . ASP A 1 92 ? 9.883 -23.646 -8.628 1.00 70.56 92 ASP A N 1
ATOM 765 C CA . ASP A 1 92 ? 11.240 -23.162 -8.823 1.00 70.56 92 ASP A CA 1
ATOM 766 C C . ASP A 1 92 ? 11.615 -23.412 -10.295 1.00 70.56 92 ASP A C 1
ATOM 768 O O . ASP A 1 92 ? 11.576 -24.566 -10.738 1.00 70.56 92 ASP A O 1
ATOM 772 N N . PRO A 1 93 ? 11.953 -22.375 -11.084 1.00 58.75 93 PRO A N 1
ATOM 773 C CA . PRO A 1 93 ? 12.375 -22.559 -12.468 1.00 58.75 93 PRO A CA 1
ATOM 774 C C . PRO A 1 93 ? 13.586 -23.491 -12.614 1.00 58.75 93 PRO A C 1
ATOM 776 O O . PRO A 1 93 ? 13.763 -24.066 -13.681 1.00 58.75 93 PRO A O 1
ATOM 779 N N . SER A 1 94 ? 14.402 -23.657 -11.565 1.00 58.28 94 SER A N 1
ATOM 780 C CA . SER A 1 94 ? 15.532 -24.597 -11.546 1.00 58.28 94 SER A CA 1
ATOM 781 C C . SER A 1 94 ? 15.126 -26.052 -11.270 1.00 58.28 94 SER A C 1
ATOM 783 O O . SER A 1 94 ? 15.871 -26.969 -11.612 1.00 58.28 94 SER A O 1
ATOM 785 N N . ALA A 1 95 ? 13.935 -26.278 -10.703 1.00 55.78 95 ALA A N 1
ATOM 786 C CA . ALA A 1 95 ? 13.366 -27.608 -10.470 1.00 55.78 95 ALA A CA 1
ATOM 787 C C . ALA A 1 95 ? 12.582 -28.144 -11.684 1.00 55.78 95 ALA A C 1
ATOM 789 O O . ALA A 1 95 ? 12.306 -29.342 -11.764 1.00 55.78 95 ALA A O 1
ATOM 790 N N . LEU A 1 96 ? 12.253 -27.281 -12.654 1.00 52.88 96 LEU A N 1
ATOM 791 C CA . LEU A 1 96 ? 11.842 -27.684 -14.001 1.00 52.88 96 LEU A CA 1
ATOM 792 C C . LEU A 1 96 ? 13.067 -28.212 -14.757 1.00 52.88 96 LEU A C 1
ATOM 794 O O . LEU A 1 96 ? 13.723 -27.484 -15.490 1.00 52.88 96 LEU A O 1
ATOM 798 N N . CYS A 1 97 ? 13.358 -29.490 -14.530 1.00 45.69 97 CYS A N 1
ATOM 799 C CA . CYS A 1 97 ? 14.136 -30.384 -15.382 1.00 45.69 97 CYS A CA 1
ATOM 800 C C . CYS A 1 97 ? 15.441 -29.825 -15.999 1.00 45.69 97 CYS A C 1
ATOM 802 O O . CYS A 1 97 ? 15.464 -29.171 -17.039 1.00 45.69 97 CYS A O 1
ATOM 804 N N . HIS A 1 98 ? 16.558 -30.295 -15.440 1.00 43.31 98 HIS A N 1
ATOM 805 C CA . HIS A 1 98 ? 17.835 -30.443 -16.144 1.00 43.31 98 HIS A CA 1
ATOM 806 C C . HIS A 1 98 ? 17.778 -31.462 -17.305 1.00 43.31 98 HIS A C 1
ATOM 808 O O . HIS A 1 98 ? 18.738 -31.563 -18.064 1.00 43.31 98 HIS A O 1
ATOM 814 N N . ASP A 1 99 ? 16.643 -32.144 -17.493 1.00 45.41 99 ASP A N 1
ATOM 815 C CA . ASP A 1 99 ? 16.419 -33.099 -18.568 1.00 45.41 99 ASP A CA 1
ATOM 816 C C . ASP A 1 99 ? 15.284 -32.598 -19.467 1.00 45.41 99 ASP A C 1
ATOM 818 O O . ASP A 1 99 ? 14.105 -32.681 -19.129 1.00 45.41 99 ASP A O 1
ATOM 822 N N . ASN A 1 100 ? 15.630 -32.115 -20.659 1.00 50.09 100 ASN A N 1
ATOM 823 C CA . ASN A 1 100 ? 14.687 -31.738 -21.720 1.00 50.09 100 ASN A CA 1
ATOM 824 C C . ASN A 1 100 ? 13.763 -32.893 -22.193 1.00 50.09 100 ASN A C 1
ATOM 826 O O . ASN A 1 100 ? 13.038 -32.727 -23.168 1.00 50.09 100 ASN A O 1
ATOM 830 N N . SER A 1 101 ? 13.746 -34.048 -21.520 1.00 50.38 101 SER A N 1
ATOM 831 C CA . SER A 1 101 ? 12.927 -35.219 -21.854 1.00 50.38 101 SER A CA 1
ATOM 832 C C . SER A 1 101 ? 11.427 -35.005 -21.629 1.00 50.38 101 SER A C 1
ATOM 834 O O . SER A 1 101 ? 10.612 -35.761 -22.150 1.00 50.38 101 SER A O 1
ATOM 836 N N . MET A 1 102 ? 11.021 -33.960 -20.896 1.00 44.94 102 MET A N 1
ATOM 837 C CA . MET A 1 102 ? 9.599 -33.629 -20.740 1.00 44.94 102 MET A CA 1
ATOM 838 C C . MET A 1 102 ? 8.994 -32.969 -21.992 1.00 44.94 102 MET A C 1
ATOM 840 O O . MET A 1 102 ? 7.770 -32.934 -22.132 1.00 44.94 102 MET A O 1
ATOM 844 N N . ALA A 1 103 ? 9.832 -32.477 -22.914 1.00 49.25 103 ALA A N 1
ATOM 845 C CA . ALA A 1 103 ? 9.386 -31.958 -24.205 1.00 49.25 103 ALA A CA 1
ATOM 846 C C . ALA A 1 103 ? 8.882 -33.071 -25.143 1.00 49.25 103 ALA A C 1
ATOM 848 O O . ALA A 1 103 ? 8.014 -32.804 -25.972 1.00 49.25 103 ALA A O 1
ATOM 849 N N . ASP A 1 104 ? 9.354 -34.312 -24.970 1.00 49.72 104 ASP A N 1
ATOM 850 C CA . ASP A 1 104 ? 9.005 -35.449 -25.834 1.00 49.72 104 ASP A CA 1
ATOM 851 C C . ASP A 1 104 ? 7.591 -36.001 -25.566 1.00 49.72 104 ASP A C 1
ATOM 853 O O . ASP A 1 104 ? 7.000 -36.653 -26.426 1.00 49.72 104 ASP A O 1
ATOM 857 N N . TYR A 1 105 ? 7.013 -35.714 -24.393 1.00 47.75 105 TYR A N 1
ATOM 858 C CA . TYR A 1 105 ? 5.681 -36.197 -23.997 1.00 47.75 105 TYR A CA 1
ATOM 859 C C . TYR A 1 105 ? 4.542 -35.208 -24.289 1.00 47.75 105 TYR A C 1
ATOM 861 O O . TYR A 1 105 ? 3.371 -35.577 -24.178 1.00 47.75 105 TYR A O 1
ATOM 869 N N . TRP A 1 106 ? 4.849 -33.959 -24.655 1.00 50.28 106 TRP A N 1
ATOM 870 C CA . TRP A 1 106 ? 3.838 -32.935 -24.926 1.00 50.28 106 TRP A CA 1
ATOM 871 C C . TRP A 1 106 ? 3.552 -32.806 -26.426 1.00 50.28 106 TRP A C 1
ATOM 873 O O . TRP A 1 106 ? 4.446 -32.720 -27.260 1.00 50.28 106 TRP A O 1
ATOM 883 N N . THR A 1 107 ? 2.264 -32.795 -26.762 1.00 52.62 107 THR A N 1
ATOM 884 C CA . THR A 1 107 ? 1.712 -32.835 -28.123 1.00 52.62 107 THR A CA 1
ATOM 885 C C . THR A 1 107 ? 2.357 -31.840 -29.110 1.00 52.62 107 THR A C 1
ATOM 887 O O . THR A 1 107 ? 2.659 -30.714 -28.700 1.00 52.62 107 THR A O 1
ATOM 890 N N . PRO A 1 108 ? 2.440 -32.159 -30.423 1.00 58.09 108 PRO A N 1
ATOM 891 C CA . PRO A 1 108 ? 3.006 -31.284 -31.463 1.00 58.09 108 PRO A CA 1
ATOM 892 C C . PRO A 1 108 ? 2.428 -29.856 -31.516 1.00 58.09 108 PRO A C 1
ATOM 894 O O . PRO A 1 108 ? 3.081 -28.933 -32.000 1.00 58.09 108 PRO A O 1
ATOM 897 N N . GLN A 1 109 ? 1.207 -29.637 -31.012 1.00 52.97 109 GLN A N 1
ATOM 898 C CA . GLN A 1 109 ? 0.612 -28.299 -30.943 1.00 52.97 109 GLN A CA 1
ATOM 899 C C . GLN A 1 109 ? 1.280 -27.388 -29.892 1.00 52.97 109 GLN A C 1
ATOM 901 O O . GLN A 1 109 ? 1.331 -26.173 -30.080 1.00 52.97 109 GLN A O 1
ATOM 906 N N . TYR A 1 110 ? 1.823 -27.944 -28.803 1.00 53.72 110 TYR A N 1
ATOM 907 C CA . TYR A 1 110 ? 2.465 -27.166 -27.735 1.00 53.72 110 TYR A CA 1
ATOM 908 C C . TYR A 1 110 ? 3.906 -26.777 -28.089 1.00 53.72 110 TYR A C 1
ATOM 910 O O . TYR A 1 110 ? 4.338 -25.661 -27.800 1.00 53.72 110 TYR A O 1
ATOM 918 N N . THR A 1 111 ? 4.632 -27.644 -28.799 1.00 54.06 111 THR A N 1
ATOM 919 C CA . THR A 1 111 ? 5.941 -27.305 -29.379 1.00 54.06 111 THR A CA 1
ATOM 920 C C . THR A 1 111 ? 5.818 -26.211 -30.439 1.00 54.06 111 THR A C 1
ATOM 922 O O . THR A 1 111 ? 6.641 -25.299 -30.450 1.00 54.06 111 THR A O 1
ATOM 925 N N . ALA A 1 112 ? 4.751 -26.211 -31.249 1.00 57.25 112 ALA A N 1
ATOM 926 C CA . ALA A 1 112 ? 4.432 -25.100 -32.150 1.00 57.25 112 ALA A CA 1
ATOM 927 C C . ALA A 1 112 ? 4.100 -23.795 -31.392 1.00 57.25 112 ALA A C 1
ATOM 929 O O . ALA A 1 112 ? 4.579 -22.727 -31.774 1.00 57.25 112 ALA A O 1
ATOM 930 N N . PHE A 1 113 ? 3.353 -23.872 -30.283 1.00 53.88 113 PHE A N 1
ATOM 931 C CA . PHE A 1 113 ? 3.050 -22.721 -29.420 1.00 53.88 113 PHE A CA 1
ATOM 932 C C . PHE A 1 113 ? 4.319 -22.114 -28.793 1.00 53.88 113 PHE A C 1
ATOM 934 O O . PHE A 1 113 ? 4.545 -20.908 -28.920 1.00 53.88 113 PHE A O 1
ATOM 941 N N . ILE A 1 114 ? 5.200 -22.937 -28.211 1.00 52.72 114 ILE A N 1
ATOM 942 C CA . ILE A 1 114 ? 6.488 -22.483 -27.655 1.00 52.72 114 ILE A CA 1
ATOM 943 C C . ILE A 1 114 ? 7.417 -21.944 -28.754 1.00 52.72 114 ILE A C 1
ATOM 945 O O . ILE A 1 114 ? 8.028 -20.889 -28.565 1.00 52.72 114 ILE A O 1
ATOM 949 N N . ALA A 1 115 ? 7.486 -22.604 -29.916 1.00 55.16 115 ALA A N 1
ATOM 950 C CA . ALA A 1 115 ? 8.280 -22.139 -31.056 1.00 55.16 115 ALA A CA 1
ATOM 951 C C . ALA A 1 115 ? 7.791 -20.785 -31.604 1.00 55.16 115 ALA A C 1
ATOM 953 O O . ALA A 1 115 ? 8.593 -19.993 -32.099 1.00 55.16 115 ALA A O 1
ATOM 954 N N . SER A 1 116 ? 6.493 -20.494 -31.476 1.00 51.72 116 SER A N 1
ATOM 955 C CA . SER A 1 116 ? 5.886 -19.241 -31.938 1.00 51.72 116 SER A CA 1
ATOM 956 C C . SER A 1 116 ? 5.956 -18.075 -30.937 1.00 51.72 116 SER A C 1
ATOM 958 O O . SER A 1 116 ? 5.723 -16.936 -31.336 1.00 51.72 116 SER A O 1
ATOM 960 N N . GLY A 1 117 ? 6.284 -18.315 -29.656 1.00 53.16 117 GLY A N 1
ATOM 961 C CA . GLY A 1 117 ? 5.839 -17.411 -28.582 1.00 53.16 117 GLY A CA 1
ATOM 962 C C . GLY A 1 117 ? 6.856 -16.867 -27.574 1.00 53.16 117 GLY A C 1
ATOM 963 O O . GLY A 1 117 ? 6.499 -15.966 -26.823 1.00 53.16 117 GLY A O 1
ATOM 964 N N . LEU A 1 118 ? 8.110 -17.329 -27.518 1.00 46.97 118 LEU A N 1
ATOM 965 C CA . LEU A 1 118 ? 9.112 -16.728 -26.617 1.00 46.97 118 LEU A CA 1
ATOM 966 C C . LEU A 1 118 ? 10.476 -16.596 -27.291 1.00 46.97 118 LEU A C 1
ATOM 968 O O . LEU A 1 118 ? 11.444 -17.292 -26.982 1.00 46.97 118 LEU A O 1
ATOM 972 N N . LYS A 1 119 ? 10.595 -15.608 -28.182 1.00 45.84 119 LYS A N 1
ATOM 973 C CA . LYS A 1 119 ? 11.915 -15.062 -28.503 1.00 45.84 119 LYS A CA 1
ATOM 974 C C . LYS A 1 119 ? 12.499 -14.462 -27.218 1.00 45.84 119 LYS A C 1
ATOM 976 O O . LYS A 1 119 ? 12.083 -13.388 -26.794 1.00 45.84 119 LYS A O 1
ATOM 981 N N . LYS A 1 120 ? 13.523 -15.108 -26.643 1.00 45.19 120 LYS A N 1
ATOM 982 C CA . LYS A 1 120 ? 14.413 -14.602 -25.563 1.00 45.19 120 LYS A CA 1
ATOM 983 C C . LYS A 1 120 ? 15.157 -13.293 -25.921 1.00 45.19 120 LYS A C 1
ATOM 985 O O . LYS A 1 120 ? 16.125 -12.922 -25.267 1.00 45.19 120 LYS A O 1
ATOM 990 N N . PHE A 1 121 ? 14.747 -12.599 -26.978 1.00 43.09 121 PHE A N 1
ATOM 991 C CA . PHE A 1 121 ? 15.511 -11.543 -27.634 1.00 43.09 121 PHE A CA 1
ATOM 992 C C . PHE A 1 121 ? 15.404 -10.171 -26.945 1.00 43.09 121 PHE A C 1
ATOM 994 O O . PHE A 1 121 ? 15.996 -9.207 -27.410 1.00 43.09 121 PHE A O 1
ATOM 1001 N N . THR A 1 122 ? 14.655 -10.039 -25.849 1.00 48.62 122 THR A N 1
ATOM 1002 C CA . THR A 1 122 ? 14.097 -8.729 -25.473 1.00 48.62 122 THR A CA 1
ATOM 1003 C C . THR A 1 122 ? 14.669 -8.074 -24.218 1.00 48.62 122 THR A C 1
ATOM 1005 O O . THR A 1 122 ? 14.276 -6.953 -23.930 1.00 48.62 122 THR A O 1
ATOM 1008 N N . CYS A 1 123 ? 15.608 -8.686 -23.484 1.00 53.00 123 CYS A N 1
ATOM 1009 C CA . CYS A 1 123 ? 16.139 -8.058 -22.260 1.00 53.00 123 CYS A CA 1
ATOM 1010 C C . CYS A 1 123 ? 17.563 -7.496 -22.417 1.00 53.00 123 CYS A C 1
ATOM 1012 O O . CYS A 1 123 ? 17.783 -6.316 -22.162 1.00 53.00 123 CYS A O 1
ATOM 1014 N N . GLY A 1 124 ? 18.526 -8.292 -22.898 1.00 49.06 124 GLY A N 1
ATOM 1015 C CA . GLY A 1 124 ? 19.938 -7.877 -22.948 1.00 49.06 124 GLY A CA 1
ATOM 1016 C C . GLY A 1 124 ? 20.219 -6.757 -23.956 1.00 49.06 124 GLY A C 1
ATOM 1017 O O . GLY A 1 124 ? 20.688 -5.686 -23.583 1.00 49.06 124 GLY A O 1
ATOM 1018 N N . TYR A 1 125 ? 19.869 -6.965 -25.229 1.00 52.97 125 TYR A N 1
ATOM 1019 C CA . TYR A 1 125 ? 20.040 -5.943 -26.274 1.00 52.97 125 TYR A CA 1
ATOM 1020 C C . TYR A 1 125 ? 19.211 -4.677 -26.004 1.00 52.97 125 TYR A C 1
ATOM 1022 O O . TYR A 1 125 ? 19.631 -3.578 -26.354 1.00 52.97 125 TYR A O 1
ATOM 1030 N N . PHE A 1 126 ? 18.076 -4.822 -25.315 1.00 55.09 126 PHE A N 1
ATOM 1031 C CA . PHE A 1 126 ? 17.218 -3.716 -24.898 1.00 55.09 126 PHE A CA 1
ATOM 1032 C C . PHE A 1 126 ? 17.842 -2.876 -23.774 1.00 55.09 126 PHE A C 1
ATOM 1034 O O . PHE A 1 126 ? 17.869 -1.650 -23.871 1.00 55.09 126 PHE A O 1
ATOM 1041 N N . GLN A 1 127 ? 18.408 -3.514 -22.744 1.00 56.44 127 GLN A N 1
ATOM 1042 C CA . GLN A 1 127 ? 19.176 -2.812 -21.714 1.00 56.44 127 GLN A CA 1
ATOM 1043 C C . GLN A 1 127 ? 20.369 -2.081 -22.336 1.00 56.44 127 GLN A C 1
ATOM 1045 O O . GLN A 1 127 ? 20.585 -0.912 -22.029 1.00 56.44 127 GLN A O 1
ATOM 1050 N N . ILE A 1 128 ? 21.091 -2.726 -23.258 1.00 63.53 128 ILE A N 1
ATOM 1051 C CA . ILE A 1 128 ? 22.218 -2.107 -23.970 1.00 63.53 128 ILE A CA 1
ATOM 1052 C C . ILE A 1 128 ? 21.758 -0.853 -24.725 1.00 63.53 128 ILE A C 1
ATOM 1054 O O . ILE A 1 128 ? 22.357 0.203 -24.544 1.00 63.53 128 ILE A O 1
ATOM 1058 N N . ALA A 1 129 ? 20.673 -0.930 -25.503 1.00 60.94 129 ALA A N 1
ATOM 1059 C CA . ALA A 1 129 ? 20.141 0.220 -26.236 1.00 60.94 129 ALA A CA 1
ATOM 1060 C C . ALA A 1 129 ? 19.693 1.359 -25.300 1.00 60.94 129 ALA A C 1
ATOM 1062 O O . ALA A 1 129 ? 20.045 2.516 -25.529 1.00 60.94 129 ALA A O 1
ATOM 1063 N N . TYR A 1 130 ? 18.984 1.046 -24.210 1.00 66.12 130 TYR A N 1
ATOM 1064 C CA . TYR A 1 130 ? 18.542 2.039 -23.226 1.00 66.12 130 TYR A CA 1
ATOM 1065 C C . TYR A 1 130 ? 19.726 2.758 -22.559 1.00 66.12 130 TYR A C 1
ATOM 1067 O O . TYR A 1 130 ? 19.791 3.990 -22.568 1.00 66.12 130 TYR A O 1
ATOM 1075 N N . TRP A 1 131 ? 20.719 2.013 -22.066 1.00 68.38 131 TRP A N 1
ATOM 1076 C CA . TRP A 1 131 ? 21.933 2.595 -21.484 1.00 68.38 131 TRP A CA 1
ATOM 1077 C C . TRP A 1 131 ? 22.736 3.413 -22.503 1.00 68.38 131 TRP A C 1
ATOM 1079 O O . TRP A 1 131 ? 23.293 4.453 -22.151 1.00 68.38 131 TRP A O 1
ATOM 1089 N N . TRP A 1 132 ? 22.740 2.999 -23.771 1.00 68.56 132 TRP A N 1
ATOM 1090 C CA . TRP A 1 132 ? 23.393 3.735 -24.851 1.00 68.56 132 TRP A CA 1
ATOM 1091 C C . TRP A 1 132 ? 22.703 5.077 -25.137 1.00 68.56 132 TRP A C 1
ATOM 1093 O O . TRP A 1 132 ? 23.378 6.094 -25.293 1.00 68.56 132 TRP A O 1
ATOM 1103 N N . THR A 1 133 ? 21.365 5.128 -25.105 1.00 68.44 133 THR A N 1
ATOM 1104 C CA . THR A 1 133 ? 20.620 6.394 -25.262 1.00 68.44 133 THR A CA 1
ATOM 1105 C C . THR A 1 133 ? 20.853 7.369 -24.106 1.00 68.44 133 THR A C 1
ATOM 1107 O O . THR A 1 133 ? 21.077 8.554 -24.357 1.00 68.44 133 THR A O 1
ATOM 1110 N N . ILE A 1 134 ? 20.890 6.884 -22.857 1.00 72.44 134 ILE A N 1
ATOM 1111 C CA . ILE A 1 134 ? 21.234 7.711 -21.689 1.00 72.44 134 ILE A CA 1
ATOM 1112 C C . ILE A 1 134 ? 22.661 8.251 -21.826 1.00 72.44 134 ILE A C 1
ATOM 1114 O O . ILE A 1 134 ? 22.893 9.435 -21.590 1.00 72.44 134 ILE A O 1
ATOM 1118 N N . ALA A 1 135 ? 23.615 7.418 -22.252 1.00 72.38 135 ALA A N 1
ATOM 1119 C CA . ALA A 1 135 ? 24.996 7.847 -22.449 1.00 72.38 135 ALA A CA 1
ATOM 1120 C C . ALA A 1 135 ? 25.105 8.973 -23.491 1.00 72.38 135 ALA A C 1
ATOM 1122 O O . ALA A 1 135 ? 25.769 9.977 -23.229 1.00 72.38 135 ALA A O 1
ATOM 1123 N N . LEU A 1 136 ? 24.409 8.861 -24.629 1.00 69.75 136 LEU A N 1
ATOM 1124 C CA . LEU A 1 136 ? 24.390 9.907 -25.661 1.00 69.75 136 LEU A CA 1
ATOM 1125 C C . LEU A 1 136 ? 23.765 11.219 -25.154 1.00 69.75 136 LEU A C 1
ATOM 1127 O O . LEU A 1 136 ? 24.287 12.296 -25.441 1.00 69.75 136 LEU A O 1
ATOM 1131 N N . GLN A 1 137 ? 22.701 11.146 -24.350 1.00 70.94 137 GLN A N 1
ATOM 1132 C CA . GLN A 1 137 ? 22.081 12.327 -23.734 1.00 70.94 137 GLN A CA 1
ATOM 1133 C C . GLN A 1 137 ? 22.989 12.988 -22.688 1.00 70.94 137 GLN A C 1
ATOM 1135 O O . GLN A 1 137 ? 23.118 14.212 -22.666 1.00 70.94 137 GLN A O 1
ATOM 1140 N N . CYS A 1 138 ? 23.669 12.198 -21.856 1.00 72.94 138 CYS A N 1
ATOM 1141 C CA . CYS A 1 138 ? 24.647 12.705 -20.895 1.00 72.94 138 CYS A CA 1
ATOM 1142 C C . CYS A 1 138 ? 25.849 13.359 -21.593 1.00 72.94 138 CYS A C 1
ATOM 1144 O O . CYS A 1 138 ? 26.303 14.415 -21.155 1.00 72.94 138 CYS A O 1
ATOM 1146 N N . ILE A 1 139 ? 26.334 12.778 -22.697 1.00 73.25 139 ILE A N 1
ATOM 1147 C CA . ILE A 1 139 ? 27.403 13.367 -23.518 1.00 73.25 139 ILE A CA 1
ATOM 1148 C C . ILE A 1 139 ? 26.950 14.713 -24.100 1.00 73.25 139 ILE A C 1
ATOM 1150 O O . ILE A 1 139 ? 27.700 15.685 -24.034 1.00 73.25 139 ILE A O 1
ATOM 1154 N N . PHE A 1 140 ? 25.717 14.811 -24.603 1.00 70.44 140 PHE A N 1
ATOM 1155 C CA . PHE A 1 140 ? 25.162 16.072 -25.100 1.00 70.44 140 PHE A CA 1
ATOM 1156 C C . PHE A 1 140 ? 25.108 17.160 -24.016 1.00 70.44 140 PHE A C 1
ATOM 1158 O O . PHE A 1 140 ? 25.594 18.271 -24.235 1.00 70.44 140 PHE A O 1
ATOM 1165 N N . LEU A 1 141 ? 24.592 16.835 -22.825 1.00 72.38 141 LEU A N 1
ATOM 1166 C CA . LEU A 1 141 ? 24.527 17.776 -21.699 1.00 72.38 141 LEU A CA 1
ATOM 1167 C C . LEU A 1 141 ? 25.917 18.206 -21.215 1.00 72.38 141 LEU A C 1
ATOM 1169 O O . LEU A 1 141 ? 26.133 19.385 -20.934 1.00 72.38 141 LEU A O 1
ATOM 1173 N N . LEU A 1 142 ? 26.877 17.277 -21.163 1.00 74.69 142 LEU A N 1
ATOM 1174 C CA . LEU A 1 142 ? 28.265 17.584 -20.817 1.00 74.69 142 LEU A CA 1
ATOM 1175 C C . LEU A 1 142 ? 28.872 18.565 -21.823 1.00 74.69 142 LEU A C 1
ATOM 1177 O O . LEU A 1 142 ? 29.548 19.515 -21.436 1.00 74.69 142 LEU A O 1
ATOM 1181 N N . LEU A 1 143 ? 28.613 18.372 -23.112 1.00 67.56 143 LEU A N 1
ATOM 1182 C CA . LEU A 1 143 ? 29.168 19.225 -24.159 1.00 67.56 143 LEU A CA 1
ATOM 1183 C C . LEU A 1 143 ? 28.511 20.609 -24.202 1.00 67.56 143 LEU A C 1
ATOM 1185 O O . LEU A 1 143 ? 29.208 21.595 -24.450 1.00 67.56 143 LEU A O 1
ATOM 1189 N N . ILE A 1 144 ? 27.224 20.710 -23.859 1.00 68.69 144 ILE A N 1
ATOM 1190 C CA . ILE A 1 144 ? 26.580 21.997 -23.560 1.00 68.69 144 ILE A CA 1
ATOM 1191 C C . ILE A 1 144 ? 27.280 22.671 -22.373 1.00 68.69 144 ILE A C 1
ATOM 1193 O O . ILE A 1 144 ? 27.675 23.831 -22.479 1.00 68.69 144 ILE A O 1
ATOM 1197 N N . ALA A 1 145 ? 27.518 21.960 -21.269 1.00 72.44 145 ALA A N 1
ATOM 1198 C CA . ALA A 1 145 ? 28.200 22.535 -20.107 1.00 72.44 145 ALA A CA 1
ATOM 1199 C C . ALA A 1 145 ? 29.625 23.026 -20.444 1.00 72.44 145 ALA A C 1
ATOM 1201 O O . ALA A 1 145 ? 30.018 24.125 -20.050 1.00 72.44 145 ALA A O 1
ATOM 1202 N N . VAL A 1 146 ? 30.382 22.262 -21.240 1.00 69.00 146 VAL A N 1
ATOM 1203 C CA . VAL A 1 146 ? 31.720 22.657 -21.720 1.00 69.00 146 VAL A CA 1
ATOM 1204 C C . VAL A 1 146 ? 31.653 23.864 -22.659 1.00 69.00 146 VAL A C 1
ATOM 1206 O O . VAL A 1 146 ? 32.562 24.696 -22.638 1.00 69.00 146 VAL A O 1
ATOM 1209 N N . SER A 1 147 ? 30.583 24.007 -23.448 1.00 63.88 147 SER A N 1
ATOM 1210 C CA . SER A 1 147 ? 30.402 25.174 -24.318 1.00 63.88 147 SER A CA 1
ATOM 1211 C C . SER A 1 147 ? 30.254 26.487 -23.546 1.00 63.88 147 SER A C 1
ATOM 1213 O O . SER A 1 147 ? 30.814 27.494 -23.972 1.00 63.88 147 SER A O 1
ATOM 1215 N N . PHE A 1 148 ? 29.604 26.461 -22.377 1.00 64.94 148 PHE A N 1
ATOM 1216 C CA . PHE A 1 148 ? 29.532 27.616 -21.477 1.00 64.94 148 PHE A CA 1
ATOM 1217 C C . PHE A 1 148 ? 30.875 27.919 -20.792 1.00 64.94 148 PHE A C 1
ATOM 1219 O O . PHE A 1 148 ? 31.153 29.069 -20.468 1.00 64.94 148 PHE A O 1
ATOM 1226 N N . ALA A 1 149 ? 31.727 26.908 -20.595 1.00 68.19 149 ALA A N 1
ATOM 1227 C CA . ALA A 1 149 ? 33.029 27.061 -19.943 1.00 68.19 149 ALA A CA 1
ATOM 1228 C C . ALA A 1 149 ? 34.160 27.524 -20.886 1.00 68.19 149 ALA A C 1
ATOM 1230 O O . ALA A 1 149 ? 35.148 28.092 -20.419 1.00 68.19 149 ALA A O 1
ATOM 1231 N N . LYS A 1 150 ? 34.060 27.272 -22.202 1.00 65.12 150 LYS A N 1
ATOM 1232 C CA . LYS A 1 150 ? 35.069 27.678 -23.198 1.00 65.12 150 LYS A CA 1
ATOM 1233 C C . LYS A 1 150 ? 34.432 28.371 -24.409 1.00 65.12 150 LYS A C 1
ATOM 1235 O O . LYS A 1 150 ? 33.956 27.676 -25.318 1.00 65.12 150 LYS A O 1
ATOM 1240 N N . PRO A 1 151 ? 34.492 29.713 -24.494 1.00 60.22 151 PRO A N 1
ATOM 1241 C CA . PRO A 1 151 ? 33.986 30.435 -25.655 1.00 60.22 151 PRO A CA 1
ATOM 1242 C C . PRO A 1 151 ? 34.724 29.984 -26.928 1.00 60.22 151 PRO A C 1
ATOM 1244 O O . PRO A 1 151 ? 35.951 29.967 -26.990 1.00 60.22 151 PRO A O 1
ATOM 1247 N N . GLY A 1 152 ? 33.962 29.548 -27.937 1.00 62.62 152 GLY A N 1
ATOM 1248 C CA . GLY A 1 152 ? 34.472 29.087 -29.237 1.00 62.62 152 GLY A CA 1
ATOM 1249 C C . GLY A 1 152 ? 34.509 27.567 -29.455 1.00 62.62 152 GLY A C 1
ATOM 1250 O O . GLY A 1 152 ? 34.597 27.140 -30.607 1.00 62.62 152 GLY A O 1
ATOM 1251 N N . TYR A 1 153 ? 34.366 26.740 -28.409 1.00 63.91 153 TYR A N 1
ATOM 1252 C CA . TYR A 1 153 ? 34.362 25.271 -28.549 1.00 63.91 153 TYR A CA 1
ATOM 1253 C C . TYR A 1 153 ? 33.141 24.762 -29.335 1.00 63.91 153 TYR A C 1
ATOM 1255 O O . TYR A 1 153 ? 33.268 23.942 -30.246 1.00 63.91 153 TYR A O 1
ATOM 1263 N N . PHE A 1 154 ? 31.964 25.330 -29.055 1.00 60.56 154 PHE A N 1
ATOM 1264 C CA . PHE A 1 154 ? 30.720 25.022 -29.769 1.00 60.56 154 PHE A CA 1
ATOM 1265 C C . PHE A 1 154 ? 30.794 25.364 -31.260 1.00 60.56 154 PHE A C 1
ATOM 1267 O O . PHE A 1 154 ? 30.221 24.682 -32.095 1.00 60.56 154 PHE A O 1
ATOM 1274 N N . ASN A 1 155 ? 31.566 26.383 -31.624 1.00 57.72 155 ASN A N 1
ATOM 1275 C CA . ASN A 1 155 ? 31.613 26.881 -32.992 1.00 57.72 155 ASN A CA 1
ATOM 1276 C C . ASN A 1 155 ? 32.425 25.966 -33.935 1.00 57.72 155 ASN A C 1
ATOM 1278 O O . ASN A 1 155 ? 32.224 25.973 -35.143 1.00 57.72 155 ASN A O 1
ATOM 1282 N N . ARG A 1 156 ? 33.331 25.141 -33.387 1.00 62.19 156 ARG A N 1
ATOM 1283 C CA . ARG A 1 156 ? 34.124 24.177 -34.169 1.00 62.19 156 ARG A CA 1
ATOM 1284 C C . ARG A 1 156 ? 33.458 22.801 -34.285 1.00 62.19 156 ARG A C 1
ATOM 1286 O O . ARG A 1 156 ? 33.696 22.104 -35.264 1.00 62.19 156 ARG A O 1
ATOM 1293 N N . TYR A 1 157 ? 32.645 22.413 -33.298 1.00 62.50 157 TYR A N 1
ATOM 1294 C CA . TYR A 1 157 ? 32.098 21.051 -33.185 1.00 62.50 157 TYR A CA 1
ATOM 1295 C C . TYR A 1 157 ? 30.561 20.973 -33.116 1.00 62.50 157 TYR A C 1
ATOM 1297 O O . TYR A 1 157 ? 30.012 19.882 -33.243 1.00 62.50 157 TYR A O 1
ATOM 1305 N N . GLY A 1 158 ? 29.859 22.099 -32.961 1.00 63.06 158 GLY A N 1
ATOM 1306 C CA . GLY A 1 158 ? 28.405 22.188 -32.763 1.00 63.06 158 GLY A CA 1
ATOM 1307 C C . GLY A 1 158 ? 27.552 21.513 -33.845 1.00 63.06 158 GLY A C 1
ATOM 1308 O O . GLY A 1 158 ? 26.683 20.724 -33.481 1.00 63.06 158 GLY A O 1
ATOM 1309 N N . PRO A 1 159 ? 27.816 21.718 -35.153 1.00 63.97 159 PRO A N 1
ATOM 1310 C CA . PRO A 1 159 ? 27.031 21.095 -36.227 1.00 63.97 159 PRO A CA 1
ATOM 1311 C C . PRO A 1 159 ? 27.128 19.561 -36.260 1.00 63.97 159 PRO A C 1
ATOM 1313 O O . PRO A 1 159 ? 26.146 18.867 -36.513 1.00 63.97 159 PRO A O 1
ATOM 1316 N N . ASN A 1 160 ? 28.308 19.012 -35.960 1.00 60.28 160 ASN A N 1
ATOM 1317 C CA . ASN A 1 160 ? 28.500 17.562 -35.882 1.00 60.28 160 ASN A CA 1
ATOM 1318 C C . ASN A 1 160 ? 27.824 16.980 -34.632 1.00 60.28 160 ASN A C 1
ATOM 1320 O O . ASN A 1 160 ? 27.336 15.851 -34.650 1.00 60.28 160 ASN A O 1
ATOM 1324 N N . LEU A 1 161 ? 27.756 17.768 -33.557 1.00 61.09 161 LEU A N 1
ATOM 1325 C CA . LEU A 1 161 ? 27.155 17.360 -32.296 1.00 61.09 161 LEU A CA 1
ATOM 1326 C C . LEU A 1 161 ? 25.629 17.291 -32.352 1.00 61.09 161 LEU A C 1
ATOM 1328 O O . LEU A 1 161 ? 25.031 16.342 -31.842 1.00 61.09 161 LEU A O 1
ATOM 1332 N N . THR A 1 162 ? 24.995 18.273 -32.991 1.00 64.75 162 THR A N 1
ATOM 1333 C CA . THR A 1 162 ? 23.540 18.298 -33.176 1.00 64.75 162 THR A CA 1
ATOM 1334 C C . THR A 1 162 ? 23.082 17.163 -34.090 1.00 64.75 162 THR A C 1
ATOM 1336 O O . THR A 1 162 ? 22.092 16.507 -33.776 1.00 64.75 162 THR A O 1
ATOM 1339 N N . CYS A 1 163 ? 23.849 16.852 -35.142 1.00 63.31 163 CYS A N 1
ATOM 1340 C CA . CYS A 1 163 ? 23.601 15.720 -36.042 1.00 63.31 163 CYS A CA 1
ATOM 1341 C C . CYS A 1 163 ? 23.728 14.344 -35.344 1.00 63.31 163 CYS A C 1
ATOM 1343 O O . CYS A 1 163 ? 22.912 13.442 -35.552 1.00 63.31 163 CYS A O 1
ATOM 1345 N N . ALA A 1 164 ? 24.713 14.176 -34.454 1.00 61.03 164 ALA A N 1
ATOM 1346 C CA . ALA A 1 164 ? 24.863 12.952 -33.658 1.00 61.03 164 ALA A CA 1
ATOM 1347 C C . ALA A 1 164 ? 23.719 12.762 -32.637 1.00 61.03 164 ALA A C 1
ATOM 1349 O O . ALA A 1 164 ? 23.290 11.642 -32.356 1.00 61.03 164 ALA A O 1
ATOM 1350 N N . CYS A 1 165 ? 23.183 13.856 -32.093 1.00 64.44 165 CYS A N 1
ATOM 1351 C CA . CYS A 1 165 ? 22.084 13.792 -31.130 1.00 64.44 165 CYS A CA 1
ATOM 1352 C C . CYS A 1 165 ? 20.727 13.535 -31.796 1.00 64.44 165 CYS A C 1
ATOM 1354 O O . CYS A 1 165 ? 19.910 12.813 -31.228 1.00 64.44 165 CYS A O 1
ATOM 1356 N N . THR A 1 166 ? 20.487 14.078 -32.994 1.00 65.00 166 THR A N 1
ATOM 1357 C CA . THR A 1 166 ? 19.262 13.805 -33.766 1.00 65.00 166 THR A CA 1
ATOM 1358 C C . THR A 1 166 ? 19.218 12.371 -34.283 1.00 65.00 166 THR A C 1
ATOM 1360 O O . THR A 1 166 ? 18.174 11.726 -34.236 1.00 65.00 166 THR A O 1
ATOM 1363 N N . THR A 1 167 ? 20.352 11.823 -34.716 1.00 62.91 167 THR A N 1
ATOM 1364 C CA . THR A 1 167 ? 20.447 10.399 -35.078 1.00 62.91 167 THR A CA 1
ATOM 1365 C C . THR A 1 167 ? 20.208 9.489 -33.868 1.00 62.91 167 THR A C 1
ATOM 1367 O O . THR A 1 167 ? 19.442 8.528 -33.972 1.00 62.91 167 THR A O 1
ATOM 1370 N N . GLY A 1 168 ? 20.759 9.828 -32.696 1.00 65.44 168 GLY A N 1
ATOM 1371 C CA . GLY A 1 168 ? 20.498 9.111 -31.442 1.00 65.44 168 GLY A CA 1
ATOM 1372 C C . GLY A 1 168 ? 19.025 9.131 -31.009 1.00 65.44 168 GLY A C 1
ATOM 1373 O O . GLY A 1 168 ? 18.488 8.103 -30.587 1.00 65.44 168 GLY A O 1
ATOM 1374 N N . THR A 1 169 ? 18.332 10.264 -31.157 1.00 67.00 169 THR A N 1
ATOM 1375 C CA . THR A 1 169 ? 16.899 10.351 -30.831 1.00 67.00 169 THR A CA 1
ATOM 1376 C C . THR A 1 169 ? 16.027 9.604 -31.838 1.00 67.00 169 THR A C 1
ATOM 1378 O O . THR A 1 169 ? 15.111 8.903 -31.414 1.00 67.00 169 THR A O 1
ATOM 1381 N N . ILE A 1 170 ? 16.327 9.663 -33.140 1.00 65.75 170 ILE A N 1
ATOM 1382 C CA . ILE A 1 170 ? 15.596 8.908 -34.176 1.00 65.75 170 ILE A CA 1
ATOM 1383 C C . ILE A 1 170 ? 15.708 7.396 -33.935 1.00 65.75 170 ILE A C 1
ATOM 1385 O O . ILE A 1 170 ? 14.698 6.691 -33.983 1.00 65.75 170 ILE A O 1
ATOM 1389 N N . LEU A 1 171 ? 16.902 6.890 -33.609 1.00 63.44 171 LEU A N 1
ATOM 1390 C CA . LEU A 1 171 ? 17.102 5.473 -33.281 1.00 63.44 171 LEU A CA 1
ATOM 1391 C C . LEU A 1 171 ? 16.356 5.057 -32.001 1.00 63.44 171 LEU A C 1
ATOM 1393 O O . LEU A 1 171 ? 15.817 3.949 -31.936 1.00 63.44 171 LEU A O 1
ATOM 1397 N N . SER A 1 172 ? 16.259 5.950 -31.011 1.00 66.38 172 SER A N 1
ATOM 1398 C CA . SER A 1 172 ? 15.469 5.719 -29.793 1.00 66.38 172 SER A CA 1
ATOM 1399 C C . SER A 1 172 ? 13.962 5.649 -30.083 1.00 66.38 172 SER A C 1
ATOM 1401 O O . SER A 1 172 ? 13.270 4.746 -29.608 1.00 66.38 172 SER A O 1
ATOM 1403 N N . ILE A 1 173 ? 13.455 6.544 -30.938 1.00 65.12 173 ILE A N 1
ATOM 1404 C CA . ILE A 1 173 ? 12.055 6.562 -31.391 1.00 65.12 173 ILE A CA 1
ATOM 1405 C C . ILE A 1 173 ? 11.724 5.277 -32.159 1.00 65.12 173 ILE A C 1
ATOM 1407 O O . ILE A 1 173 ? 10.726 4.629 -31.844 1.00 65.12 173 ILE A O 1
ATOM 1411 N N . MET A 1 174 ? 12.573 4.867 -33.108 1.00 61.53 174 MET A N 1
ATOM 1412 C CA . MET A 1 174 ? 12.399 3.610 -33.849 1.00 61.53 174 MET A CA 1
ATOM 1413 C C . MET A 1 174 ? 12.373 2.404 -32.902 1.00 61.53 174 MET A C 1
ATOM 1415 O O . MET A 1 174 ? 11.485 1.561 -33.008 1.00 61.53 174 MET A O 1
ATOM 1419 N N . SER A 1 175 ? 13.276 2.362 -31.918 1.00 64.62 175 SER A N 1
ATOM 1420 C CA . SER A 1 175 ? 13.305 1.304 -30.896 1.00 64.62 175 SER A CA 1
ATOM 1421 C C . SER A 1 175 ? 12.016 1.266 -30.062 1.00 64.62 175 SER A C 1
ATOM 1423 O O . SER A 1 175 ? 11.513 0.186 -29.761 1.00 64.62 175 SER A O 1
ATOM 1425 N N . CYS A 1 176 ? 11.434 2.426 -29.734 1.00 60.62 176 CYS A N 1
ATOM 1426 C CA . CYS A 1 176 ? 10.163 2.511 -29.009 1.00 60.62 176 CYS A CA 1
ATOM 1427 C C . CYS A 1 176 ? 8.960 2.067 -29.856 1.00 60.62 176 CYS A C 1
ATOM 1429 O O . CYS A 1 176 ? 8.064 1.415 -29.326 1.00 60.62 176 CYS A O 1
ATOM 1431 N N . ILE A 1 177 ? 8.936 2.368 -31.159 1.00 61.31 177 ILE A N 1
ATOM 1432 C CA . ILE A 1 177 ? 7.884 1.889 -32.075 1.00 61.31 177 ILE A CA 1
ATOM 1433 C C . ILE A 1 177 ? 7.918 0.360 -32.179 1.00 61.31 177 ILE A C 1
ATOM 1435 O O . ILE A 1 177 ? 6.873 -0.273 -32.061 1.00 61.31 177 ILE A O 1
ATOM 1439 N N . PHE A 1 178 ? 9.108 -0.239 -32.299 1.00 56.66 178 PHE A N 1
ATOM 1440 C CA . PHE A 1 178 ? 9.264 -1.700 -32.310 1.00 56.66 178 PHE A CA 1
ATOM 1441 C C . PHE A 1 178 ? 8.794 -2.377 -31.008 1.00 56.66 178 PHE A C 1
ATOM 1443 O O . PHE A 1 178 ? 8.372 -3.529 -31.041 1.00 56.66 178 PHE A O 1
ATOM 1450 N N . LEU A 1 179 ? 8.827 -1.680 -29.865 1.00 54.47 179 LEU A N 1
ATOM 1451 C CA . LEU A 1 179 ? 8.274 -2.176 -28.593 1.00 54.47 179 LEU A CA 1
ATOM 1452 C C . LEU A 1 179 ? 6.743 -2.104 -28.528 1.00 54.47 179 LEU A C 1
ATOM 1454 O O . LEU A 1 179 ? 6.135 -2.838 -27.750 1.00 54.47 179 LEU A O 1
ATOM 1458 N N . MET A 1 180 ? 6.127 -1.207 -29.301 1.00 55.09 180 MET A N 1
ATOM 1459 C CA . MET A 1 180 ? 4.675 -1.014 -29.339 1.00 55.09 180 MET A CA 1
ATOM 1460 C C . MET A 1 180 ? 3.974 -1.934 -30.343 1.00 55.09 180 MET A C 1
ATOM 1462 O O . MET A 1 180 ? 2.744 -1.977 -30.347 1.00 55.09 180 MET A O 1
ATOM 1466 N N . ASP A 1 181 ? 4.726 -2.672 -31.165 1.00 49.00 181 ASP A N 1
ATOM 1467 C CA . ASP A 1 181 ? 4.143 -3.646 -32.080 1.00 49.00 181 ASP A CA 1
ATOM 1468 C C . ASP A 1 181 ? 3.512 -4.798 -31.278 1.00 49.00 181 ASP A C 1
ATOM 1470 O O . ASP A 1 181 ? 4.091 -5.315 -30.313 1.00 49.00 181 ASP A O 1
ATOM 1474 N N . GLY A 1 182 ? 2.274 -5.147 -31.629 1.00 47.00 182 GLY A N 1
ATOM 1475 C CA . GLY A 1 182 ? 1.290 -5.813 -30.760 1.00 47.00 182 GLY A CA 1
ATOM 1476 C C . GLY A 1 182 ? 1.594 -7.256 -30.333 1.00 47.00 182 GLY A C 1
ATOM 1477 O O . GLY A 1 182 ? 0.702 -7.943 -29.840 1.00 47.00 182 GLY A O 1
ATOM 1478 N N . SER A 1 183 ? 2.821 -7.741 -30.523 1.00 48.16 183 SER A N 1
ATOM 1479 C CA . SER A 1 183 ? 3.233 -9.120 -30.247 1.00 48.16 183 SER A CA 1
ATOM 1480 C C . SER A 1 183 ? 3.929 -9.320 -28.897 1.00 48.16 183 SER A C 1
ATOM 1482 O O . SER A 1 183 ? 4.273 -10.452 -28.557 1.00 48.16 183 SER A O 1
ATOM 1484 N N . SER A 1 184 ? 4.194 -8.261 -28.124 1.00 48.06 184 SER A N 1
ATOM 1485 C CA . SER A 1 184 ? 4.837 -8.401 -26.814 1.00 48.06 184 SER A CA 1
ATOM 1486 C C . SER A 1 184 ? 3.792 -8.507 -25.694 1.00 48.06 184 SER A C 1
ATOM 1488 O O . SER A 1 184 ? 2.991 -7.611 -25.453 1.00 48.06 184 SER A O 1
ATOM 1490 N N . PHE A 1 185 ? 3.816 -9.637 -24.984 1.00 42.69 185 PHE A N 1
ATOM 1491 C CA . PHE A 1 185 ? 2.888 -10.064 -23.921 1.00 42.69 185 PHE A CA 1
ATOM 1492 C C . PHE A 1 185 ? 2.834 -9.137 -22.678 1.00 42.69 185 PHE A C 1
ATOM 1494 O O . PHE A 1 185 ? 2.233 -9.472 -21.660 1.00 42.69 185 PHE A O 1
ATOM 1501 N N . TRP A 1 186 ? 3.470 -7.964 -22.730 1.00 46.75 186 TRP A N 1
ATOM 1502 C CA . TRP A 1 186 ? 3.550 -6.982 -21.648 1.00 46.75 186 TRP A CA 1
ATOM 1503 C C . TRP A 1 186 ? 2.479 -5.897 -21.811 1.00 46.75 186 TRP A C 1
ATOM 1505 O O . TRP A 1 186 ? 2.761 -4.698 -21.891 1.00 46.75 186 TRP A O 1
ATOM 1515 N N . THR A 1 187 ? 1.215 -6.312 -21.859 1.00 45.09 187 THR A N 1
ATOM 1516 C CA . THR A 1 187 ? 0.079 -5.391 -21.949 1.00 45.09 187 THR A CA 1
ATOM 1517 C C . THR A 1 187 ? -0.091 -4.630 -20.633 1.00 45.09 187 THR A C 1
ATOM 1519 O O . THR A 1 187 ? -0.463 -5.205 -19.610 1.00 45.09 187 THR A O 1
ATOM 1522 N N . GLY A 1 188 ? 0.181 -3.321 -20.648 1.00 53.72 188 GLY A N 1
ATOM 1523 C CA . GLY A 1 188 ? -0.147 -2.406 -19.552 1.00 53.72 188 GLY A CA 1
ATOM 1524 C C . GLY A 1 188 ? 0.971 -1.422 -19.221 1.00 53.72 188 GLY A C 1
ATOM 1525 O O . GLY A 1 188 ? 1.025 -0.329 -19.781 1.00 53.72 188 GLY A O 1
ATOM 1526 N N . ALA A 1 189 ? 1.841 -1.781 -18.274 1.00 49.28 189 ALA A N 1
ATOM 1527 C CA . ALA A 1 189 ? 2.873 -0.876 -17.760 1.00 49.28 189 ALA A CA 1
ATOM 1528 C C . ALA A 1 189 ? 3.993 -0.611 -18.778 1.00 49.28 189 ALA A C 1
ATOM 1530 O O . ALA A 1 189 ? 4.365 0.542 -18.969 1.00 49.28 189 ALA A O 1
ATOM 1531 N N . ALA A 1 190 ? 4.466 -1.651 -19.474 1.00 52.47 190 ALA A N 1
ATOM 1532 C CA . ALA A 1 190 ? 5.513 -1.524 -20.488 1.00 52.47 190 ALA A CA 1
ATOM 1533 C C . ALA A 1 190 ? 5.033 -0.720 -21.700 1.00 52.47 190 ALA A C 1
ATOM 1535 O O . ALA A 1 190 ? 5.748 0.160 -22.163 1.00 52.47 190 ALA A O 1
ATOM 1536 N N . TYR A 1 191 ? 3.789 -0.940 -22.147 1.00 58.44 191 TYR A N 1
ATOM 1537 C CA . TYR A 1 191 ? 3.187 -0.129 -23.206 1.00 58.44 191 TYR A CA 1
ATOM 1538 C C . TYR A 1 191 ? 3.117 1.345 -22.801 1.00 58.44 191 TYR A C 1
ATOM 1540 O O . TYR A 1 191 ? 3.617 2.184 -23.538 1.00 58.44 191 TYR A O 1
ATOM 1548 N N . LYS A 1 192 ? 2.584 1.662 -21.607 1.00 55.72 192 LYS A N 1
ATOM 1549 C CA . LYS A 1 192 ? 2.494 3.045 -21.099 1.00 55.72 192 LYS A CA 1
ATOM 1550 C C . LYS A 1 192 ? 3.865 3.703 -20.929 1.00 55.72 192 LYS A C 1
ATOM 1552 O O . LYS A 1 192 ? 4.032 4.855 -21.312 1.00 55.72 192 LYS A O 1
ATOM 1557 N N . GLN A 1 193 ? 4.844 2.991 -20.372 1.00 56.34 193 GLN A N 1
ATOM 1558 C CA . GLN A 1 193 ? 6.213 3.497 -20.234 1.00 56.34 193 GLN A CA 1
ATOM 1559 C C . GLN A 1 193 ? 6.881 3.691 -21.599 1.00 56.34 193 GLN A C 1
ATOM 1561 O O . GLN A 1 193 ? 7.518 4.717 -21.811 1.00 56.34 193 GLN A O 1
ATOM 1566 N N . GLY A 1 194 ? 6.667 2.768 -22.539 1.00 62.06 194 GLY A N 1
ATOM 1567 C CA . GLY A 1 194 ? 7.116 2.882 -23.924 1.00 62.06 194 GLY A CA 1
ATOM 1568 C C . GLY A 1 194 ? 6.478 4.062 -24.655 1.00 62.06 194 GLY A C 1
ATOM 1569 O O . GLY A 1 194 ? 7.179 4.782 -25.357 1.00 62.06 194 GLY A O 1
ATOM 1570 N N . THR A 1 195 ? 5.187 4.341 -24.431 1.00 61.16 195 THR A N 1
ATOM 1571 C CA . THR A 1 195 ? 4.519 5.515 -25.024 1.00 61.16 195 THR A CA 1
ATOM 1572 C C . THR A 1 195 ? 5.042 6.816 -24.426 1.00 61.16 195 THR A C 1
ATOM 1574 O O . THR A 1 195 ? 5.312 7.760 -25.163 1.00 61.16 195 THR A O 1
ATOM 1577 N N . ILE A 1 196 ? 5.208 6.884 -23.100 1.00 64.50 196 ILE A N 1
ATOM 1578 C CA . ILE A 1 196 ? 5.772 8.068 -22.430 1.00 64.50 196 ILE A CA 1
ATOM 1579 C C . ILE A 1 196 ? 7.200 8.323 -22.925 1.00 64.50 196 ILE A C 1
ATOM 1581 O O . ILE A 1 196 ? 7.536 9.456 -23.266 1.00 64.50 196 ILE A O 1
ATOM 1585 N N . ALA A 1 197 ? 8.019 7.272 -23.017 1.00 62.66 197 ALA A N 1
ATOM 1586 C CA . ALA A 1 197 ? 9.372 7.356 -23.552 1.00 62.66 197 ALA A CA 1
ATOM 1587 C C . ALA A 1 197 ? 9.365 7.822 -25.015 1.00 62.66 197 ALA A C 1
ATOM 1589 O O . ALA A 1 197 ? 10.071 8.771 -25.345 1.00 62.66 197 ALA A O 1
ATOM 1590 N N . PHE A 1 198 ? 8.520 7.235 -25.868 1.00 65.25 198 PHE A N 1
ATOM 1591 C CA . PHE A 1 198 ? 8.361 7.627 -27.269 1.00 65.25 198 PHE A CA 1
ATOM 1592 C C . PHE A 1 198 ? 8.055 9.122 -27.418 1.00 65.25 198 PHE A C 1
ATOM 1594 O O . PHE A 1 198 ? 8.772 9.821 -28.130 1.00 65.25 198 PHE A O 1
ATOM 1601 N N . TRP A 1 199 ? 7.045 9.632 -26.706 1.00 64.12 199 TRP A N 1
ATOM 1602 C CA . TRP A 1 199 ? 6.682 11.051 -26.762 1.00 64.12 199 TRP A CA 1
ATOM 1603 C C . TRP A 1 199 ? 7.772 11.960 -26.183 1.00 64.12 199 TRP A C 1
ATOM 1605 O O . TRP A 1 199 ? 8.015 13.039 -26.725 1.00 64.12 199 TRP A O 1
ATOM 1615 N N . GLY A 1 200 ? 8.478 11.514 -25.138 1.00 65.88 200 GLY A N 1
ATOM 1616 C CA . GLY A 1 200 ? 9.636 12.219 -24.588 1.00 65.88 200 GLY A CA 1
ATOM 1617 C C . GLY A 1 200 ? 10.781 12.343 -25.598 1.00 65.88 200 GLY A C 1
ATOM 1618 O O . GLY A 1 200 ? 11.274 13.443 -25.843 1.00 65.88 200 GLY A O 1
ATOM 1619 N N . PHE A 1 201 ? 11.170 11.240 -26.244 1.00 64.62 201 PHE A N 1
ATOM 1620 C CA . PHE A 1 201 ? 12.214 11.249 -27.273 1.00 64.62 201 PHE A CA 1
ATOM 1621 C C . PHE A 1 201 ? 11.788 12.017 -28.529 1.00 64.62 201 PHE A C 1
ATOM 1623 O O . PHE A 1 201 ? 12.612 12.721 -29.110 1.00 64.62 201 PHE A O 1
ATOM 1630 N N . PHE A 1 202 ? 10.515 11.934 -28.920 1.00 63.62 202 PHE A N 1
ATOM 1631 C CA . PHE A 1 202 ? 9.952 12.685 -30.041 1.00 63.62 202 PHE A CA 1
ATOM 1632 C C . PHE A 1 202 ? 10.015 14.198 -29.806 1.00 63.62 202 PHE A C 1
ATOM 1634 O O . PHE A 1 202 ? 10.489 14.934 -30.670 1.00 63.62 202 PHE A O 1
ATOM 1641 N N . ALA A 1 203 ? 9.627 14.666 -28.616 1.00 65.88 203 ALA A N 1
ATOM 1642 C CA . ALA A 1 203 ? 9.730 16.079 -28.258 1.00 65.88 203 ALA A CA 1
ATOM 1643 C C . ALA A 1 203 ? 11.187 16.571 -28.294 1.00 65.88 203 ALA A C 1
ATOM 1645 O O . ALA A 1 203 ? 11.476 17.617 -28.874 1.00 65.88 203 ALA A O 1
ATOM 1646 N N . VAL A 1 204 ? 12.125 15.790 -27.748 1.00 65.56 204 VAL A N 1
ATOM 1647 C CA . VAL A 1 204 ? 13.560 16.128 -27.763 1.00 65.56 204 VAL A CA 1
ATOM 1648 C C . VAL A 1 204 ? 14.129 16.124 -29.189 1.00 65.56 204 VAL A C 1
ATOM 1650 O O . VAL A 1 204 ? 14.914 17.006 -29.535 1.00 65.56 204 VAL A O 1
ATOM 1653 N N . ALA A 1 205 ? 13.704 15.190 -30.047 1.00 62.47 205 ALA A N 1
ATOM 1654 C CA . ALA A 1 205 ? 14.105 15.147 -31.455 1.00 62.47 205 ALA A CA 1
ATOM 1655 C C . ALA A 1 205 ? 13.644 16.382 -32.239 1.00 62.47 205 ALA A C 1
ATOM 1657 O O . ALA A 1 205 ? 14.374 16.843 -33.113 1.00 62.47 205 ALA A O 1
ATOM 1658 N N . PHE A 1 206 ? 12.472 16.931 -31.909 1.00 65.44 206 PHE A N 1
ATOM 1659 C CA . PHE A 1 206 ? 11.979 18.171 -32.505 1.00 65.44 206 PHE A CA 1
ATOM 1660 C C . PHE A 1 206 ? 12.684 19.407 -31.952 1.00 65.44 206 PHE A C 1
ATOM 1662 O O . PHE A 1 206 ? 13.016 20.299 -32.720 1.00 65.44 206 PHE A O 1
ATOM 1669 N N . ILE A 1 207 ? 12.936 19.473 -30.645 1.00 67.06 207 ILE A N 1
ATOM 1670 C CA . ILE A 1 207 ? 13.474 20.676 -29.991 1.00 67.06 207 ILE A CA 1
ATOM 1671 C C . ILE A 1 207 ? 14.978 20.862 -30.266 1.00 67.06 207 ILE A C 1
ATOM 1673 O O . ILE A 1 207 ? 15.431 21.990 -30.476 1.00 67.06 207 ILE A O 1
ATOM 1677 N N . ASN A 1 208 ? 15.756 19.775 -30.303 1.00 66.81 208 ASN A N 1
ATOM 1678 C CA . ASN A 1 208 ? 17.217 19.838 -30.431 1.00 66.81 208 ASN A CA 1
ATOM 1679 C C . ASN A 1 208 ? 17.724 20.531 -31.719 1.00 66.81 208 ASN A C 1
ATOM 1681 O O . ASN A 1 208 ? 18.657 21.329 -31.611 1.00 66.81 208 ASN A O 1
ATOM 1685 N N . PRO A 1 209 ? 17.151 20.297 -32.919 1.00 66.38 209 PRO A N 1
ATOM 1686 C CA . PRO A 1 209 ? 17.537 21.007 -34.139 1.00 66.38 209 PRO A CA 1
ATOM 1687 C C . PRO A 1 209 ? 17.298 22.516 -34.067 1.00 66.38 209 PRO A C 1
ATOM 1689 O O . PRO A 1 209 ? 18.179 23.283 -34.445 1.00 66.38 209 PRO A O 1
ATOM 1692 N N . PHE A 1 210 ? 16.138 22.947 -33.555 1.00 63.88 210 PHE A N 1
ATOM 1693 C CA . PHE A 1 210 ? 15.809 24.372 -33.451 1.00 63.88 210 PHE A CA 1
ATOM 1694 C C . PHE A 1 210 ? 16.712 25.075 -32.445 1.00 63.88 210 PHE A C 1
ATOM 1696 O O . PHE A 1 210 ? 17.285 26.113 -32.758 1.00 63.88 210 PHE A O 1
ATOM 1703 N N . MET A 1 211 ? 16.904 24.477 -31.266 1.00 65.00 211 MET A N 1
ATOM 1704 C CA . MET A 1 211 ? 17.794 25.037 -30.252 1.00 65.00 211 MET A CA 1
ATOM 1705 C C . MET A 1 211 ? 19.243 25.092 -30.755 1.00 65.00 211 MET A C 1
ATOM 1707 O O . MET A 1 211 ? 19.921 26.100 -30.573 1.00 65.00 211 MET A O 1
ATOM 1711 N N . GLY A 1 212 ? 19.700 24.048 -31.453 1.00 64.50 212 GLY A N 1
ATOM 1712 C CA . GLY A 1 212 ? 21.017 24.021 -32.086 1.00 64.50 212 GLY A CA 1
ATOM 1713 C C . GLY A 1 212 ? 21.199 25.118 -33.138 1.00 64.50 212 GLY A C 1
ATOM 1714 O O . GLY A 1 212 ? 22.217 25.805 -33.120 1.00 64.50 212 GLY A O 1
ATOM 1715 N N . ALA A 1 213 ? 20.212 25.319 -34.016 1.00 65.12 213 ALA A N 1
ATOM 1716 C CA . ALA A 1 213 ? 20.243 26.365 -35.037 1.00 65.12 213 ALA A CA 1
ATOM 1717 C C . ALA A 1 213 ? 20.266 27.773 -34.419 1.00 65.12 213 ALA A C 1
ATOM 1719 O O . ALA A 1 213 ? 21.127 28.577 -34.766 1.00 65.12 213 ALA A O 1
ATOM 1720 N N . SER A 1 214 ? 19.403 28.045 -33.435 1.00 66.62 214 SER A N 1
ATOM 1721 C CA . SER A 1 214 ? 19.357 29.351 -32.765 1.00 66.62 214 SER A CA 1
ATOM 1722 C C . SER A 1 214 ? 20.653 29.682 -32.021 1.00 66.62 214 SER A C 1
ATOM 1724 O O . SER A 1 214 ? 21.111 30.821 -32.062 1.00 66.62 214 SER A O 1
ATOM 1726 N N . ILE A 1 215 ? 21.283 28.700 -31.368 1.00 65.69 215 ILE A N 1
ATOM 1727 C CA . ILE A 1 215 ? 22.573 28.911 -30.690 1.00 65.69 215 ILE A CA 1
ATOM 1728 C C . ILE A 1 215 ? 23.687 29.175 -31.716 1.00 65.69 215 ILE A C 1
ATOM 1730 O O . ILE A 1 215 ? 24.540 30.034 -31.483 1.00 65.69 215 ILE A O 1
ATOM 1734 N N . CYS A 1 216 ? 23.678 28.482 -32.861 1.00 63.56 216 CYS A N 1
ATOM 1735 C CA . CYS A 1 216 ? 24.612 28.751 -33.958 1.00 63.56 216 CYS A CA 1
ATOM 1736 C C . CYS A 1 216 ? 24.455 30.175 -34.519 1.00 63.56 216 CYS A C 1
ATOM 1738 O O . CYS A 1 216 ? 25.467 30.842 -34.735 1.00 63.56 216 CYS A O 1
ATOM 1740 N N . ASP A 1 217 ? 23.223 30.661 -34.693 1.00 69.19 217 ASP A N 1
ATOM 1741 C CA . ASP A 1 217 ? 22.944 32.017 -35.190 1.00 69.19 217 ASP A CA 1
ATOM 1742 C C . ASP A 1 217 ? 23.395 33.108 -34.207 1.00 69.19 217 ASP A C 1
ATOM 1744 O O . ASP A 1 217 ? 24.018 34.099 -34.604 1.00 69.19 217 ASP A O 1
ATOM 1748 N N . VAL A 1 218 ? 23.162 32.916 -32.904 1.00 69.50 218 VAL A N 1
ATOM 1749 C CA . VAL A 1 218 ? 23.657 33.839 -31.867 1.00 69.50 218 VAL A CA 1
ATOM 1750 C C . VAL A 1 218 ? 25.188 33.863 -31.865 1.00 69.50 218 VAL A C 1
ATOM 1752 O O . VAL A 1 218 ? 25.789 34.932 -31.942 1.00 69.50 218 VAL A O 1
ATOM 1755 N N . ALA A 1 219 ? 25.835 32.696 -31.905 1.00 64.56 219 ALA A N 1
ATOM 1756 C CA . ALA A 1 219 ? 27.294 32.606 -31.940 1.00 64.56 219 ALA A CA 1
ATOM 1757 C C . ALA A 1 219 ? 27.911 33.185 -33.231 1.00 64.56 219 ALA A C 1
ATOM 1759 O O . ALA A 1 219 ? 29.057 33.648 -33.221 1.00 64.56 219 ALA A O 1
ATOM 1760 N N . TYR A 1 220 ? 27.187 33.144 -34.354 1.00 69.62 220 TYR A N 1
ATOM 1761 C CA . TYR A 1 220 ? 27.605 33.770 -35.608 1.00 69.62 220 TYR A CA 1
ATOM 1762 C C . TYR A 1 220 ? 27.451 35.297 -35.561 1.00 69.62 220 TYR A C 1
ATOM 1764 O O . TYR A 1 220 ? 28.363 36.017 -35.974 1.00 69.62 220 TYR A O 1
ATOM 1772 N N . SE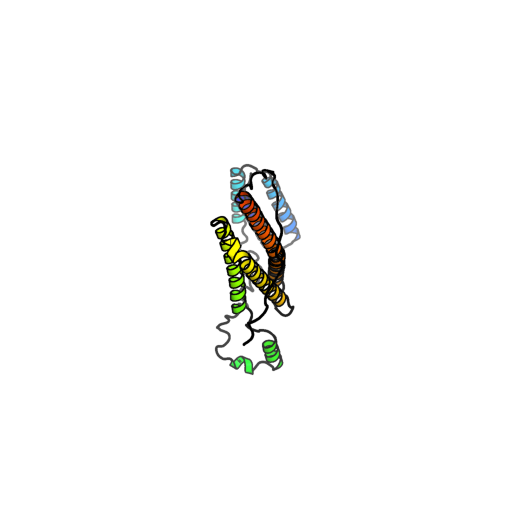R A 1 221 ? 26.344 35.802 -35.011 1.00 70.81 221 SER A N 1
ATOM 1773 C CA . SER A 1 221 ? 26.088 37.246 -34.918 1.00 70.81 221 SER A CA 1
ATOM 1774 C C . SER A 1 221 ? 27.051 37.961 -33.962 1.00 70.81 221 SER A C 1
ATOM 1776 O O . SER A 1 221 ? 27.564 39.025 -34.309 1.00 70.81 221 SER A O 1
ATOM 1778 N N . GLU A 1 222 ? 27.413 37.344 -32.832 1.00 71.44 222 GLU A N 1
ATOM 1779 C CA . GLU A 1 222 ? 28.458 37.867 -31.937 1.00 71.44 222 GLU A CA 1
ATOM 1780 C C . GLU A 1 222 ? 29.821 37.989 -32.638 1.00 71.44 222 GLU A C 1
ATOM 1782 O O . GLU A 1 222 ? 30.546 38.966 -32.438 1.00 71.44 222 GLU A O 1
ATOM 1787 N N . ARG A 1 223 ? 30.169 37.039 -33.517 1.00 63.81 223 ARG A N 1
ATOM 1788 C CA . ARG A 1 223 ? 31.403 37.107 -34.318 1.00 63.81 223 ARG A CA 1
ATOM 1789 C C . ARG A 1 223 ? 31.359 38.197 -35.374 1.00 63.81 223 ARG A C 1
ATOM 1791 O O . ARG A 1 223 ? 32.364 38.876 -35.563 1.00 63.81 223 ARG A O 1
ATOM 1798 N N . ALA A 1 224 ? 30.230 38.356 -36.057 1.00 69.38 224 ALA A N 1
ATOM 1799 C CA . ALA A 1 224 ? 30.055 39.428 -37.030 1.00 69.38 224 ALA A CA 1
ATOM 1800 C C . ALA A 1 224 ? 30.192 40.804 -36.355 1.00 69.38 224 ALA A C 1
ATOM 1802 O O . ALA A 1 224 ? 30.882 41.676 -36.879 1.00 69.38 224 ALA A O 1
ATOM 1803 N N . ALA A 1 225 ? 29.624 40.964 -35.154 1.00 72.00 225 ALA A N 1
ATOM 1804 C CA . ALA A 1 225 ? 29.756 42.178 -34.354 1.00 72.00 225 ALA A CA 1
ATOM 1805 C C . ALA A 1 225 ? 31.201 42.419 -33.875 1.00 72.00 225 ALA A C 1
ATOM 1807 O O . ALA A 1 225 ? 31.712 43.531 -33.999 1.00 72.00 225 ALA A O 1
ATOM 1808 N N . ALA A 1 226 ? 31.895 41.382 -33.391 1.00 71.75 226 ALA A N 1
ATOM 1809 C CA . ALA A 1 226 ? 33.293 41.487 -32.965 1.00 71.75 226 ALA A CA 1
ATOM 1810 C C . ALA A 1 226 ? 34.255 41.778 -34.135 1.00 71.75 226 ALA A C 1
ATOM 1812 O O . ALA A 1 226 ? 35.186 42.567 -33.987 1.00 71.75 226 ALA A O 1
ATOM 1813 N N . ALA A 1 227 ? 34.019 41.183 -35.309 1.00 71.75 227 ALA A N 1
ATOM 1814 C CA . ALA A 1 227 ? 34.794 41.449 -36.521 1.00 71.75 227 ALA A CA 1
ATOM 1815 C C . ALA A 1 227 ? 34.550 42.869 -37.059 1.00 71.75 227 ALA A C 1
ATOM 1817 O O . ALA A 1 227 ? 35.498 43.529 -37.480 1.00 71.75 227 ALA A O 1
ATOM 1818 N N . ALA A 1 228 ? 33.310 43.365 -36.991 1.00 71.38 228 ALA A N 1
ATOM 1819 C CA . ALA A 1 228 ? 32.979 44.744 -37.343 1.00 71.38 228 ALA A CA 1
ATOM 1820 C C . ALA A 1 228 ? 33.628 45.761 -36.385 1.00 71.38 228 ALA A C 1
ATOM 1822 O O . ALA A 1 228 ? 34.095 46.802 -36.834 1.00 71.38 228 ALA A O 1
ATOM 1823 N N . ALA A 1 229 ? 33.721 45.444 -35.089 1.00 71.62 229 ALA A N 1
ATOM 1824 C CA . ALA A 1 229 ? 34.404 46.280 -34.099 1.00 71.62 229 ALA A CA 1
ATOM 1825 C C . ALA A 1 229 ? 35.940 46.291 -34.254 1.00 71.62 229 ALA A C 1
ATOM 1827 O O . ALA A 1 229 ? 36.592 47.241 -33.828 1.00 71.62 229 ALA A O 1
ATOM 1828 N N . ALA A 1 230 ? 36.520 45.249 -34.859 1.00 66.56 230 ALA A N 1
ATOM 1829 C CA . ALA A 1 230 ? 37.956 45.137 -35.124 1.00 66.56 230 ALA A CA 1
ATOM 1830 C C . ALA A 1 230 ? 38.381 45.695 -36.498 1.00 66.56 230 ALA A C 1
ATOM 1832 O O . ALA A 1 230 ? 39.578 45.781 -36.778 1.00 66.56 230 ALA A O 1
ATOM 1833 N N . ALA A 1 231 ? 37.431 46.064 -37.365 1.00 60.97 231 ALA A N 1
ATOM 1834 C CA . ALA A 1 231 ? 37.735 46.676 -38.652 1.00 60.97 231 ALA A CA 1
ATOM 1835 C C . ALA A 1 231 ? 38.241 48.118 -38.437 1.00 60.97 231 ALA A C 1
ATOM 1837 O O . ALA A 1 231 ? 37.560 48.905 -37.776 1.00 60.97 231 ALA A O 1
ATOM 1838 N N . PRO A 1 232 ? 39.418 48.503 -38.970 1.00 54.53 232 PRO A N 1
ATOM 1839 C CA . PRO A 1 232 ? 39.905 49.868 -38.825 1.00 54.53 232 PRO A CA 1
ATOM 1840 C C . PRO A 1 232 ? 38.939 50.831 -39.522 1.00 54.53 232 PRO A C 1
ATOM 1842 O O . PRO A 1 232 ? 38.616 50.656 -40.698 1.00 54.53 232 PRO A O 1
ATOM 1845 N N . VAL A 1 233 ? 38.478 51.850 -38.790 1.00 53.03 233 VAL A N 1
ATOM 1846 C CA . VAL A 1 233 ? 37.699 52.970 -39.334 1.00 53.03 233 VAL A CA 1
ATOM 1847 C C . VAL A 1 233 ? 38.536 53.615 -40.435 1.00 53.03 233 VAL A C 1
ATOM 1849 O O . VAL A 1 233 ? 39.521 54.297 -40.153 1.00 53.03 233 VAL A O 1
ATOM 1852 N N . ALA A 1 234 ? 38.177 53.369 -41.695 1.00 48.34 234 ALA A N 1
ATOM 1853 C CA . ALA A 1 234 ? 38.766 54.074 -42.820 1.00 48.34 234 ALA A CA 1
ATOM 1854 C C . ALA A 1 234 ? 38.359 55.550 -42.708 1.00 48.34 234 ALA A C 1
ATOM 1856 O O . ALA A 1 234 ? 37.210 55.920 -42.955 1.00 48.34 234 ALA A O 1
ATOM 1857 N N . LEU A 1 235 ? 39.317 56.350 -42.238 1.00 47.31 235 LEU A N 1
ATOM 1858 C CA . LEU A 1 235 ? 39.296 57.804 -42.181 1.00 47.31 235 LEU A CA 1
ATOM 1859 C C . LEU A 1 235 ? 38.901 58.412 -43.530 1.00 47.31 235 LEU A C 1
ATOM 1861 O O . LEU A 1 235 ? 39.126 57.832 -44.593 1.00 47.31 235 LEU A O 1
ATOM 1865 N N . GLY A 1 236 ? 38.284 59.588 -43.427 1.00 40.66 236 GLY A N 1
ATOM 1866 C CA . GLY A 1 236 ? 37.714 60.367 -44.512 1.00 40.66 236 GLY A CA 1
ATOM 1867 C C . GLY A 1 236 ? 38.616 60.483 -45.735 1.00 40.66 236 GLY A C 1
ATOM 1868 O O . GLY A 1 236 ? 39.832 60.605 -45.663 1.00 40.66 236 GLY A O 1
ATOM 1869 N N . ARG A 1 237 ? 37.948 60.432 -46.880 1.00 38.59 237 ARG A N 1
ATOM 1870 C CA . ARG A 1 237 ? 38.494 60.662 -48.206 1.00 38.59 237 ARG A CA 1
ATOM 1871 C C . ARG A 1 237 ? 38.864 62.143 -48.316 1.00 38.59 237 ARG A C 1
ATOM 1873 O O . ARG A 1 237 ? 37.975 62.964 -48.531 1.00 38.59 237 ARG A O 1
ATOM 1880 N N . ASP A 1 238 ? 40.144 62.465 -48.165 1.00 37.28 238 ASP A N 1
ATOM 1881 C CA . ASP A 1 238 ? 40.674 63.755 -48.597 1.00 37.28 238 ASP A CA 1
ATOM 1882 C C . ASP A 1 238 ? 40.534 63.834 -50.121 1.00 37.28 238 ASP A C 1
ATOM 1884 O O . ASP A 1 238 ? 41.048 63.005 -50.878 1.00 37.28 238 ASP A O 1
ATOM 1888 N N . VAL A 1 239 ? 39.725 64.794 -50.556 1.00 47.38 239 VAL A N 1
ATOM 1889 C CA . VAL A 1 239 ? 39.631 65.222 -51.944 1.00 47.38 239 VAL A CA 1
ATOM 1890 C C . VAL A 1 239 ? 40.766 66.208 -52.145 1.00 47.38 239 VAL A C 1
ATOM 1892 O O . VAL A 1 239 ? 40.685 67.317 -51.630 1.00 47.38 239 VAL A O 1
ATOM 1895 N N . ASP A 1 240 ? 41.786 65.816 -52.904 1.00 37.41 240 ASP A N 1
ATOM 1896 C CA . ASP A 1 240 ? 42.695 66.779 -53.510 1.00 37.41 240 ASP A CA 1
ATOM 1897 C C . ASP A 1 240 ? 42.954 66.446 -54.982 1.00 37.41 240 ASP A C 1
ATOM 1899 O O . ASP A 1 240 ? 43.046 65.294 -55.411 1.00 37.41 240 ASP A O 1
ATOM 1903 N N . SER A 1 241 ? 42.942 67.524 -55.751 1.00 41.09 241 SER A N 1
ATOM 1904 C CA . SER A 1 241 ? 42.890 67.661 -57.202 1.00 41.09 241 SER A CA 1
ATOM 1905 C C . SER A 1 241 ? 44.244 67.527 -57.912 1.00 41.09 241 SER A C 1
ATOM 1907 O O . SER A 1 241 ? 45.267 67.890 -57.344 1.00 41.09 241 SER A O 1
ATOM 1909 N N . GLY A 1 242 ? 44.214 67.168 -59.204 1.00 31.44 242 GLY A N 1
ATOM 1910 C CA . GLY A 1 242 ? 45.320 67.343 -60.169 1.00 31.44 242 GLY A CA 1
ATOM 1911 C C . GLY A 1 242 ? 45.639 66.043 -60.915 1.00 31.44 242 GLY A C 1
ATOM 1912 O O . GLY A 1 242 ? 46.169 65.113 -60.328 1.00 31.44 242 GLY A O 1
ATOM 1913 N N . SER A 1 243 ? 45.087 65.824 -62.110 1.00 33.41 243 SER A N 1
ATOM 1914 C CA . SER A 1 243 ? 45.613 66.235 -63.429 1.00 33.41 243 SER A CA 1
ATOM 1915 C C . SER A 1 243 ? 46.596 65.222 -64.042 1.00 33.41 243 SER A C 1
ATOM 1917 O O . SER A 1 243 ? 47.703 65.035 -63.550 1.00 33.41 243 SER A O 1
ATOM 1919 N N . ASP A 1 244 ? 46.139 64.682 -65.174 1.00 35.12 244 ASP A N 1
ATOM 1920 C CA . ASP A 1 244 ? 46.879 64.337 -66.392 1.00 35.12 244 ASP A CA 1
ATOM 1921 C C . ASP A 1 244 ? 47.480 62.933 -66.630 1.00 35.12 244 ASP A C 1
ATOM 1923 O O . ASP A 1 244 ? 48.177 62.327 -65.822 1.00 35.12 244 ASP A O 1
ATOM 1927 N N . ASP A 1 245 ? 47.191 62.508 -67.867 1.00 35.31 245 ASP A N 1
ATOM 1928 C CA . ASP A 1 245 ? 47.925 61.629 -68.779 1.00 35.31 245 ASP A CA 1
ATOM 1929 C C . ASP A 1 245 ? 47.729 60.099 -68.777 1.00 35.31 245 ASP A C 1
ATOM 1931 O O . ASP A 1 245 ? 48.435 59.298 -68.175 1.00 35.31 245 ASP A O 1
ATOM 1935 N N . ALA A 1 246 ? 46.761 59.704 -69.612 1.00 35.56 246 ALA A N 1
ATOM 1936 C CA . ALA A 1 246 ? 46.986 59.012 -70.887 1.00 35.56 246 ALA A CA 1
ATOM 1937 C C . ALA A 1 246 ? 48.002 57.846 -70.960 1.00 35.56 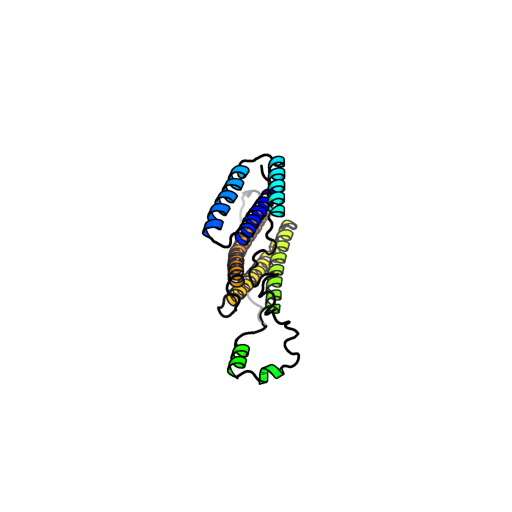246 ALA A C 1
ATOM 1939 O O . ALA A 1 246 ? 49.215 58.022 -70.969 1.00 35.56 246 ALA A O 1
ATOM 1940 N N 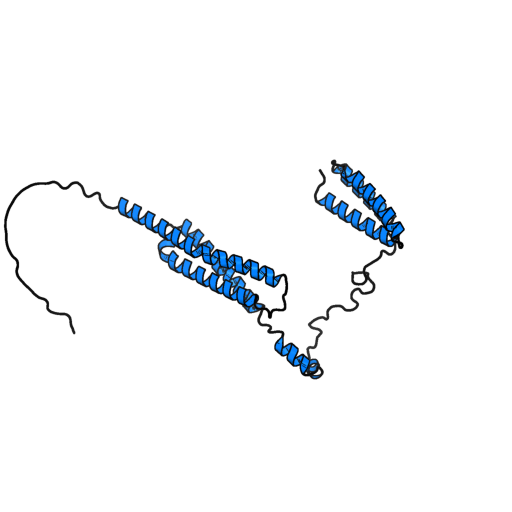. GLY A 1 247 ? 47.469 56.673 -71.329 1.00 31.14 247 GLY A N 1
ATOM 1941 C CA . GLY A 1 247 ? 48.097 55.827 -72.350 1.00 31.14 247 GLY A CA 1
ATOM 1942 C C . GLY A 1 247 ? 48.707 54.505 -71.882 1.00 31.14 247 GLY A C 1
ATOM 1943 O O . GLY A 1 247 ? 49.860 54.459 -71.473 1.00 31.14 247 GLY A O 1
ATOM 1944 N N . LYS A 1 248 ? 47.975 53.404 -72.111 1.00 33.50 248 LYS A N 1
ATOM 1945 C CA . LYS A 1 248 ? 48.378 52.242 -72.943 1.00 33.50 248 LYS A CA 1
ATOM 1946 C C . LYS A 1 248 ? 47.575 50.996 -72.563 1.00 33.50 248 LYS A C 1
ATOM 1948 O O . LYS A 1 248 ? 47.912 50.251 -71.652 1.00 33.50 248 LYS A O 1
ATOM 1953 N N . SER A 1 249 ? 46.549 50.724 -73.361 1.00 33.56 249 SER A N 1
ATOM 1954 C CA . SER A 1 249 ? 46.151 49.360 -73.704 1.00 33.56 249 SER A CA 1
ATOM 1955 C C . SER A 1 249 ? 47.262 48.715 -74.536 1.00 33.56 249 SER A C 1
ATOM 1957 O O . SER A 1 249 ? 47.710 49.364 -75.481 1.00 33.56 249 SER A O 1
ATOM 1959 N N . SER A 1 250 ? 47.662 47.471 -74.244 1.00 33.16 250 SER A N 1
ATOM 1960 C CA . SER A 1 250 ? 48.055 46.442 -75.232 1.00 33.16 250 SER A CA 1
ATOM 1961 C C . SER A 1 250 ? 48.824 45.289 -74.565 1.00 33.16 250 SER A C 1
ATOM 1963 O O . SER A 1 250 ? 49.861 45.530 -73.957 1.00 33.16 250 SER A O 1
ATOM 1965 N N . GLN A 1 251 ? 48.365 44.054 -74.835 1.00 32.59 251 GLN A N 1
ATOM 1966 C CA . GLN A 1 251 ? 49.145 42.797 -74.888 1.00 32.59 251 GLN A CA 1
ATOM 1967 C C . GLN A 1 251 ? 49.557 42.175 -73.529 1.00 32.59 251 GLN A C 1
ATOM 1969 O O . GLN A 1 251 ? 49.992 42.875 -72.635 1.00 32.59 251 GLN A O 1
ATOM 1974 N N . ARG A 1 252 ? 49.476 40.858 -73.274 1.00 33.09 252 ARG A N 1
ATOM 1975 C CA . ARG A 1 252 ? 49.436 39.651 -74.129 1.00 33.09 252 ARG A CA 1
ATOM 1976 C C . ARG A 1 252 ? 49.116 38.407 -73.264 1.00 33.09 252 ARG A C 1
ATOM 1978 O O . ARG A 1 252 ? 49.516 38.395 -72.110 1.00 33.09 252 ARG A O 1
ATOM 1985 N N . SER A 1 253 ? 48.517 37.388 -73.905 1.00 35.53 253 SER A N 1
ATOM 1986 C CA . SER A 1 253 ? 48.562 35.918 -73.658 1.00 35.53 253 SER A CA 1
ATOM 1987 C C . SER A 1 253 ? 48.329 35.373 -72.240 1.00 35.53 253 SER A C 1
ATOM 1989 O O . SER A 1 253 ? 49.048 35.727 -71.326 1.00 35.53 253 SER A O 1
ATOM 1991 N N . ALA A 1 254 ? 47.420 34.434 -71.949 1.00 37.50 254 ALA A N 1
ATOM 1992 C CA . ALA A 1 254 ? 46.883 33.301 -72.719 1.00 37.50 254 ALA A CA 1
ATOM 1993 C C . ALA A 1 254 ? 47.960 32.435 -73.399 1.00 37.50 254 ALA A C 1
ATOM 1995 O O . ALA A 1 254 ? 48.200 32.575 -74.598 1.00 37.50 254 ALA A O 1
ATOM 1996 N N . ALA A 1 255 ? 48.610 31.580 -72.608 1.00 36.69 255 ALA A N 1
ATOM 1997 C CA . ALA A 1 255 ? 49.141 30.264 -72.977 1.00 36.69 255 ALA A CA 1
ATOM 1998 C C . ALA A 1 255 ? 49.641 29.557 -71.699 1.00 36.69 255 ALA A C 1
ATOM 2000 O O . ALA A 1 255 ? 50.116 30.226 -70.788 1.00 36.69 255 ALA A O 1
ATOM 2001 N N . ASP A 1 256 ? 49.543 28.228 -71.689 1.00 35.38 256 ASP A N 1
ATOM 2002 C CA . ASP A 1 256 ? 50.090 27.258 -70.726 1.00 35.38 256 ASP A CA 1
ATOM 2003 C C . ASP A 1 256 ? 49.339 27.001 -69.414 1.00 35.38 256 ASP A C 1
ATOM 2005 O O . ASP A 1 256 ? 49.607 27.602 -68.379 1.00 35.38 256 ASP A O 1
ATOM 2009 N N . LEU A 1 257 ? 48.458 25.990 -69.455 1.00 37.44 257 LEU A N 1
ATOM 2010 C CA . LEU A 1 257 ? 48.574 24.797 -68.598 1.00 37.44 257 LEU A CA 1
ATOM 2011 C C . LEU A 1 257 ? 47.563 23.719 -69.037 1.00 37.44 257 LEU A C 1
ATOM 2013 O O . LEU A 1 257 ? 46.443 23.635 -68.541 1.00 37.44 257 LEU A O 1
ATOM 2017 N N . MET A 1 258 ? 47.989 22.891 -69.992 1.00 35.94 258 MET A N 1
ATOM 2018 C CA . MET A 1 258 ? 47.499 21.525 -70.195 1.00 35.94 258 MET A CA 1
ATOM 2019 C C . MET A 1 258 ? 48.672 20.673 -70.684 1.00 35.94 258 MET A C 1
ATOM 2021 O O . MET A 1 258 ? 48.963 20.678 -71.877 1.00 35.94 258 MET A O 1
ATOM 2025 N N . VAL A 1 259 ? 49.326 19.980 -69.748 1.00 42.78 259 VAL A N 1
ATOM 2026 C CA . VAL A 1 259 ? 49.739 18.565 -69.830 1.00 42.78 259 VAL A CA 1
ATOM 2027 C C . VAL A 1 259 ? 49.668 18.007 -68.415 1.00 42.78 259 VAL A C 1
ATOM 2029 O O . VAL A 1 259 ? 50.193 18.687 -67.505 1.00 42.78 259 VAL A O 1
#

Organism: NCBI:txid554055

Radius of gyration: 39.51 Å; chains: 1; bounding box: 77×104×100 Å

InterPro domains:
  IPR033034 NADH dehydrogenase [ubiquinone] 1 beta subcomplex subunit 9 [PTHR12868] (4-109)
  IPR045292 NDUFB9, LYR domain [cd20263] (6-82)

Foldseek 3Di:
DEDPVLVVLLVVLLVLLLQQLCQVCVDPVSSVVVNVVSVVVVVVVVPDPDHVVSVVVSVVSVVVCVVSGDPDGDDDQCDVVHVCDVVPPPDDPVVPDPPPVVVVPDDPVVVVVVVPADDVPDDPVVVVLVVVLVVLVVVLVVVVVVCVVDPPPCQVCLVVSLVSNLVSLVVQLVVLVVQCPPRDPPPDDSVVVSVVSNVVSVVCSVVSVVVSVVVNVVSVVVVVVVVVVVDPDPDDDDDDDDDDDDDDDDDDDDDDDDD

Secondary structure (DSSP, 8-state):
---HHHHHHHHHHHHHHHHHHHHH--SHHHHHHHHHHHHHHHHHHTT---HHHHHHHHHHHHHHHHHT--SS----TTSTTSTTTTSSPPPPTTTS-SSGGGGTTS-HHHHHHHHHH--STTSHHHHHHHHHHHHHHHHHHHHHHHHHHSTTHHHHHHHHHHHHHHHHHHHHHHHHHHHHSTT-S-TTHHHHHHHHHHHHHHHHHHHHHHHHHHHHHHHHHHHHHHHHHHS----------------------------

pLDDT: mean 70.15, std 20.38, range [31.14, 98.06]